Protein AF-A0A2C9KJQ0-F1 (afdb_monomer)

Sequence (224 aa):
MCARFQTDRQTDRPSSGSDYDIHSEAAAPKNVSKHLWEKFKLLEKRTDETTRRSTEKRIKHLQKQVLETVTSEFTSPCDKDILRKYDVKFGPPLEKEAKRKKRKHEDSNLQVPSCTSQSCQLKDIVPLLTVNDHIQKDLSRPPPPTALEKHIDDAIRLGDVQTAECLSDHLATRELGEKIAAAIDAKKFLEQKKVDEALMKSKKKKKLPWGFEPKQRWETKGNM

pLDDT: mean 75.34, std 20.12, range [33.69, 98.12]

Structure (mmCIF, N/CA/C/O backbone):
data_AF-A0A2C9KJQ0-F1
#
_entry.id   AF-A0A2C9KJQ0-F1
#
loop_
_atom_site.group_PDB
_atom_site.id
_atom_site.type_symbol
_atom_site.label_atom_id
_atom_site.label_alt_id
_atom_site.label_comp_id
_atom_site.label_asym_id
_atom_site.label_entity_id
_atom_site.label_seq_id
_atom_site.pdbx_PDB_ins_code
_atom_site.Cartn_x
_atom_site.Cartn_y
_atom_site.Cartn_z
_atom_site.occupancy
_atom_site.B_iso_or_equiv
_atom_site.auth_seq_id
_atom_site.auth_comp_id
_atom_site.auth_asym_id
_atom_site.auth_atom_id
_atom_site.pdbx_PDB_model_num
ATOM 1 N N . MET A 1 1 ? 72.230 36.362 16.335 1.00 42.19 1 MET A N 1
ATOM 2 C CA . MET A 1 1 ? 72.291 35.241 15.373 1.00 42.19 1 MET A CA 1
ATOM 3 C C . MET A 1 1 ? 70.870 34.890 14.956 1.00 42.19 1 MET A C 1
ATOM 5 O O . MET A 1 1 ? 70.171 34.237 15.712 1.00 42.19 1 MET A O 1
ATOM 9 N N . CYS A 1 2 ? 70.413 35.398 13.810 1.00 41.69 2 CYS A N 1
ATOM 10 C CA . CYS A 1 2 ? 69.135 35.010 13.207 1.00 41.69 2 CYS A CA 1
ATOM 11 C C . CYS A 1 2 ? 69.449 34.103 12.015 1.00 41.69 2 CYS A C 1
ATOM 13 O O . CYS A 1 2 ? 69.976 34.584 11.013 1.00 41.69 2 CYS A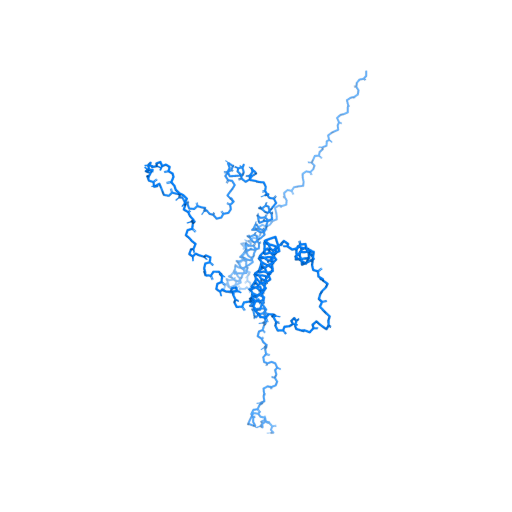 O 1
ATOM 15 N N . ALA A 1 3 ? 69.175 32.805 12.140 1.00 45.62 3 ALA A N 1
ATOM 16 C CA . ALA A 1 3 ? 69.267 31.870 11.026 1.00 45.62 3 ALA A CA 1
ATOM 17 C C . ALA A 1 3 ? 67.910 31.810 10.314 1.00 45.62 3 ALA A C 1
ATOM 19 O O . ALA A 1 3 ? 66.891 31.422 10.878 1.00 45.62 3 ALA A O 1
ATOM 20 N N . ARG A 1 4 ? 67.938 32.261 9.065 1.00 46.19 4 ARG A N 1
ATOM 21 C CA . ARG A 1 4 ? 66.874 32.243 8.068 1.00 46.19 4 ARG A CA 1
ATOM 22 C C . ARG A 1 4 ? 66.815 30.822 7.499 1.00 46.19 4 ARG A C 1
ATOM 24 O O . ARG A 1 4 ? 67.803 30.379 6.928 1.00 46.19 4 ARG A O 1
ATOM 31 N N . PHE A 1 5 ? 65.691 30.124 7.634 1.00 44.97 5 PHE A N 1
ATOM 32 C CA . PHE A 1 5 ? 65.421 28.911 6.857 1.00 44.97 5 PHE A CA 1
ATOM 33 C C . PHE A 1 5 ? 64.176 29.142 6.006 1.00 44.97 5 PHE A C 1
ATOM 35 O O . PHE A 1 5 ? 63.042 29.032 6.464 1.00 44.97 5 PHE A O 1
ATOM 42 N N . GLN A 1 6 ? 64.433 29.533 4.759 1.00 50.59 6 GLN A N 1
ATOM 43 C CA . GLN A 1 6 ? 63.522 29.342 3.640 1.00 50.59 6 GLN A CA 1
ATOM 44 C C . GLN A 1 6 ? 63.447 27.841 3.357 1.00 50.59 6 GLN A C 1
ATOM 46 O O . GLN A 1 6 ? 64.480 27.192 3.204 1.00 50.59 6 GLN A O 1
ATOM 51 N N . THR A 1 7 ? 62.238 27.298 3.276 1.00 54.28 7 THR A N 1
ATOM 52 C CA . THR A 1 7 ? 61.995 26.031 2.589 1.00 54.28 7 THR A CA 1
ATOM 53 C C . THR A 1 7 ? 60.970 26.283 1.496 1.00 54.28 7 THR A C 1
ATOM 55 O O . THR A 1 7 ? 59.770 26.413 1.733 1.00 54.28 7 THR A O 1
ATOM 58 N N . ASP A 1 8 ? 61.500 26.409 0.283 1.00 41.91 8 ASP A N 1
ATOM 59 C CA . ASP A 1 8 ? 60.762 26.318 -0.965 1.00 41.91 8 ASP A CA 1
ATOM 60 C C . ASP A 1 8 ? 60.039 24.968 -1.016 1.00 41.91 8 ASP A C 1
ATOM 62 O O . ASP A 1 8 ? 60.663 23.908 -1.060 1.00 41.91 8 ASP A O 1
ATOM 66 N N . ARG A 1 9 ? 58.704 24.989 -1.013 1.00 42.97 9 ARG A N 1
ATOM 67 C CA . ARG A 1 9 ? 57.909 23.864 -1.511 1.00 42.97 9 ARG A CA 1
ATOM 68 C C . ARG A 1 9 ? 57.563 24.152 -2.961 1.00 42.97 9 ARG A C 1
ATOM 70 O O . ARG A 1 9 ? 56.557 24.794 -3.257 1.00 42.97 9 ARG A O 1
ATOM 77 N N . GLN A 1 10 ? 58.424 23.668 -3.851 1.00 43.00 10 GLN A N 1
ATOM 78 C CA . GLN A 1 10 ? 58.088 23.454 -5.251 1.00 43.00 10 GLN A CA 1
ATOM 79 C C . GLN A 1 10 ? 56.817 22.606 -5.324 1.00 43.00 10 GLN A C 1
ATOM 81 O O . GLN A 1 10 ? 56.754 21.473 -4.852 1.00 43.00 10 GLN A O 1
ATOM 86 N N . THR A 1 11 ? 55.770 23.212 -5.870 1.00 45.03 11 THR A N 1
ATOM 87 C CA . THR A 1 11 ? 54.590 22.502 -6.337 1.00 45.03 11 THR A CA 1
ATOM 88 C C . THR A 1 11 ? 54.923 21.995 -7.730 1.00 45.03 11 THR A C 1
ATOM 90 O O . THR A 1 11 ? 54.788 22.718 -8.715 1.00 45.03 11 THR A O 1
ATOM 93 N N . ASP A 1 12 ? 55.396 20.753 -7.810 1.00 37.84 12 ASP A N 1
ATOM 94 C CA . ASP A 1 12 ? 55.500 20.045 -9.081 1.00 37.84 12 ASP A CA 1
ATOM 95 C C . ASP A 1 12 ? 54.086 19.785 -9.598 1.00 37.84 12 ASP A C 1
ATOM 97 O O . ASP A 1 12 ? 53.364 18.875 -9.191 1.00 37.84 12 ASP A O 1
ATOM 101 N N . ARG A 1 13 ? 53.670 20.692 -10.474 1.00 43.69 13 ARG A N 1
ATOM 102 C CA . ARG A 1 13 ? 52.469 20.625 -11.289 1.00 43.69 13 ARG A CA 1
ATOM 103 C C . ARG A 1 13 ? 52.685 19.493 -12.300 1.00 43.69 13 ARG A C 1
ATOM 105 O O . ARG A 1 13 ? 53.555 19.649 -13.158 1.00 43.69 13 ARG A O 1
ATOM 112 N N . PRO A 1 14 ? 51.943 18.370 -12.259 1.00 40.41 14 PRO A N 1
ATOM 113 C CA . PRO A 1 14 ? 52.031 17.413 -13.343 1.00 40.41 14 PRO A CA 1
ATOM 114 C C . PRO A 1 14 ? 51.503 18.096 -14.602 1.00 40.41 14 PRO A C 1
ATOM 116 O O . PRO A 1 14 ? 50.379 18.604 -14.654 1.00 40.41 14 PRO A O 1
ATOM 119 N N . SER A 1 15 ? 52.408 18.177 -15.571 1.00 38.47 15 SER A N 1
ATOM 120 C CA . SER A 1 15 ? 52.198 18.666 -16.919 1.00 38.47 15 SER A CA 1
ATOM 121 C C . SER A 1 15 ? 50.895 18.118 -17.487 1.00 38.47 15 SER A C 1
ATOM 123 O O . SER A 1 15 ? 50.644 16.916 -17.446 1.00 38.47 15 SER A O 1
ATOM 125 N N . SER A 1 16 ? 50.091 19.043 -18.004 1.00 45.44 16 SER A N 1
ATOM 126 C CA . SER A 1 16 ? 48.996 18.840 -18.945 1.00 45.44 16 SER A CA 1
ATOM 127 C C . SER A 1 16 ? 49.286 17.673 -19.898 1.00 45.44 16 SER A C 1
ATOM 129 O O . SER A 1 16 ? 49.914 17.854 -20.942 1.00 45.44 16 SER A O 1
ATOM 131 N N . GLY A 1 17 ? 48.798 16.483 -19.548 1.00 33.69 17 GLY A N 1
ATOM 132 C CA . GLY A 1 17 ? 48.604 15.392 -20.487 1.00 33.69 17 GLY A CA 1
ATOM 133 C C . GLY A 1 17 ? 47.461 15.789 -21.405 1.00 33.69 17 GLY A C 1
ATOM 134 O O . GLY A 1 17 ? 46.294 15.585 -21.087 1.00 33.69 17 GLY A O 1
ATOM 135 N N . SER A 1 18 ? 47.801 16.445 -22.511 1.00 44.34 18 SER A N 1
ATOM 136 C CA . SER A 1 18 ? 46.922 16.541 -23.665 1.00 44.34 18 SER A CA 1
ATOM 137 C C . SER A 1 18 ? 46.791 15.131 -24.232 1.00 44.34 18 SER A C 1
ATOM 139 O O . SER A 1 18 ? 47.620 14.693 -25.035 1.00 44.34 18 SER A O 1
ATOM 141 N N . ASP A 1 19 ? 45.786 14.405 -23.757 1.00 36.12 19 ASP A N 1
ATOM 142 C CA . ASP A 1 19 ? 45.364 13.152 -24.356 1.00 36.12 19 ASP A CA 1
ATOM 143 C C . ASP A 1 19 ? 44.819 13.458 -25.759 1.00 36.12 19 ASP A C 1
ATOM 145 O O . ASP A 1 19 ? 43.680 13.872 -25.939 1.00 36.12 19 ASP A O 1
ATOM 149 N N . TYR A 1 20 ? 45.725 13.378 -26.734 1.00 42.41 20 TYR A N 1
ATOM 150 C CA . TYR A 1 20 ? 45.516 12.941 -28.112 1.00 42.41 20 TYR A CA 1
ATOM 151 C C . TYR A 1 20 ? 44.074 13.037 -28.650 1.00 42.41 20 TYR A C 1
ATOM 153 O O . TYR A 1 20 ? 43.371 12.040 -28.785 1.00 42.41 20 TYR A O 1
ATOM 161 N N . ASP A 1 21 ? 43.698 14.204 -29.169 1.00 44.16 21 ASP A N 1
ATOM 162 C CA . ASP A 1 21 ? 42.760 14.256 -30.297 1.00 44.16 21 ASP A CA 1
ATOM 163 C C . ASP A 1 21 ? 43.511 13.801 -31.569 1.00 44.16 21 ASP A C 1
ATOM 165 O O . ASP A 1 21 ? 43.864 14.584 -32.448 1.00 44.16 21 ASP A O 1
ATOM 169 N N . ILE A 1 22 ? 43.812 12.498 -31.659 1.00 49.62 22 ILE A N 1
ATOM 170 C CA . ILE A 1 22 ? 44.251 11.847 -32.904 1.00 49.62 22 ILE A CA 1
ATOM 171 C C . ILE A 1 22 ? 42.986 11.418 -33.652 1.00 49.62 22 ILE A C 1
ATOM 173 O O . ILE A 1 22 ? 42.739 10.242 -33.901 1.00 49.62 22 ILE A O 1
ATOM 177 N N . HIS A 1 23 ? 42.168 12.382 -34.065 1.00 45.78 23 HIS A N 1
ATOM 178 C CA . HIS A 1 23 ? 41.199 12.140 -35.131 1.00 45.78 23 HIS A CA 1
ATOM 179 C C . HIS A 1 23 ? 41.884 12.338 -36.485 1.00 45.78 23 HIS A C 1
ATOM 181 O O . HIS A 1 23 ? 41.640 13.280 -37.225 1.00 45.78 23 HIS A O 1
ATOM 187 N N . SER A 1 24 ? 42.797 11.398 -36.749 1.00 53.25 24 SER A N 1
ATOM 188 C CA . SER A 1 24 ? 43.076 10.751 -38.033 1.00 53.25 24 SER A CA 1
ATOM 189 C C . SER A 1 24 ? 42.581 11.480 -39.290 1.00 53.25 24 SER A C 1
ATOM 191 O O . SER A 1 24 ? 41.645 11.039 -39.963 1.00 53.25 24 SER A O 1
ATOM 193 N N . GLU A 1 25 ? 43.331 12.498 -39.699 1.00 53.34 25 GLU A N 1
ATOM 194 C CA . GLU A 1 25 ? 43.446 12.903 -41.102 1.00 53.34 25 GLU A CA 1
ATOM 195 C C . GLU A 1 25 ? 44.487 12.007 -41.811 1.00 53.34 25 GLU A C 1
ATOM 197 O O . GLU A 1 25 ? 45.383 12.453 -42.522 1.00 53.34 25 GLU A O 1
ATOM 202 N N . ALA A 1 26 ? 44.430 10.695 -41.549 1.00 65.00 26 ALA A N 1
ATOM 203 C CA . ALA A 1 26 ? 45.334 9.733 -42.160 1.00 65.00 26 ALA A CA 1
ATOM 204 C C . ALA A 1 26 ? 44.940 9.537 -43.630 1.00 65.00 26 ALA A C 1
ATOM 206 O O . ALA A 1 26 ? 43.815 9.131 -43.941 1.00 65.00 26 ALA A O 1
ATOM 207 N N . ALA A 1 27 ? 45.875 9.834 -44.534 1.00 69.75 27 ALA A N 1
ATOM 208 C CA . ALA A 1 27 ? 45.711 9.618 -45.965 1.00 69.75 27 ALA A CA 1
ATOM 209 C C . ALA A 1 27 ? 45.362 8.151 -46.277 1.00 69.75 27 ALA A C 1
ATOM 211 O O . ALA A 1 27 ? 45.788 7.232 -45.575 1.00 69.75 27 ALA A O 1
ATOM 212 N N . ALA A 1 28 ? 44.592 7.935 -47.349 1.00 76.62 28 ALA A N 1
ATOM 213 C CA . ALA A 1 28 ? 44.172 6.600 -47.759 1.00 76.62 28 ALA A CA 1
ATOM 214 C C . ALA A 1 28 ? 45.391 5.676 -47.976 1.00 76.62 28 ALA A C 1
ATOM 216 O O . ALA A 1 28 ? 46.322 6.055 -48.696 1.00 76.62 28 ALA A O 1
ATOM 217 N N . PRO A 1 29 ? 45.413 4.468 -47.386 1.00 81.75 29 PRO A N 1
ATOM 218 C CA . PRO A 1 29 ? 46.513 3.535 -47.573 1.00 81.75 29 PRO A CA 1
ATOM 219 C C . PRO A 1 29 ? 46.607 3.105 -49.042 1.00 81.75 29 PRO A C 1
ATOM 221 O O . PRO A 1 29 ? 45.603 2.788 -49.677 1.00 81.75 29 PRO A O 1
ATOM 224 N N . LYS A 1 30 ? 47.834 3.062 -49.577 1.00 77.81 30 LYS A N 1
ATOM 225 C CA . LYS A 1 30 ? 48.122 2.855 -51.014 1.00 77.81 30 LYS A CA 1
ATOM 226 C C . LYS A 1 30 ? 47.559 1.544 -51.591 1.00 77.81 30 LYS A C 1
ATOM 228 O O . LYS A 1 30 ? 47.359 1.454 -52.796 1.00 77.81 30 LYS A O 1
ATOM 233 N N . ASN A 1 31 ? 47.276 0.559 -50.735 1.00 85.56 31 ASN A N 1
ATOM 234 C CA . ASN A 1 31 ? 46.836 -0.787 -51.119 1.00 85.56 31 ASN A CA 1
ATOM 235 C C . ASN A 1 31 ? 45.321 -1.014 -50.960 1.00 85.56 31 ASN A C 1
ATOM 237 O O . ASN A 1 31 ? 44.850 -2.134 -51.139 1.00 85.56 31 ASN A O 1
ATOM 241 N N . VAL A 1 32 ? 44.551 0.014 -50.594 1.00 83.56 32 VAL A N 1
ATOM 242 C CA . VAL A 1 32 ? 43.101 -0.092 -50.389 1.00 83.56 32 VAL A CA 1
ATOM 243 C C . VAL A 1 32 ? 42.390 0.782 -51.411 1.00 83.56 32 VAL A C 1
ATOM 245 O O . VAL A 1 32 ? 42.783 1.920 -51.662 1.00 83.56 32 VAL A O 1
ATOM 248 N N . SER A 1 33 ? 41.328 0.252 -52.020 1.00 88.88 33 SER A N 1
ATOM 249 C CA . SER A 1 33 ? 40.526 1.035 -52.958 1.00 88.88 33 SER A CA 1
ATOM 250 C C . SER A 1 33 ? 39.916 2.251 -52.253 1.00 88.88 33 SER A C 1
ATOM 252 O O . SER A 1 33 ? 39.481 2.167 -51.101 1.00 88.88 33 SER A O 1
ATOM 254 N N . LYS A 1 34 ? 39.850 3.389 -52.958 1.00 85.81 34 LYS A N 1
ATOM 255 C CA . LYS A 1 34 ? 39.292 4.643 -52.417 1.00 85.81 34 LYS A CA 1
ATOM 256 C C . LYS A 1 34 ? 37.902 4.430 -51.808 1.00 85.81 34 LYS A C 1
ATOM 258 O O . LYS A 1 34 ? 37.640 4.875 -50.698 1.00 85.81 34 LYS A O 1
ATOM 263 N N . HIS A 1 35 ? 37.067 3.641 -52.485 1.00 88.75 35 HIS A N 1
ATOM 264 C CA . HIS A 1 35 ? 35.722 3.301 -52.030 1.00 88.75 35 HIS A CA 1
ATOM 265 C C . HIS A 1 35 ? 35.696 2.533 -50.694 1.00 88.75 35 HIS A C 1
ATOM 267 O O . HIS A 1 35 ? 34.878 2.826 -49.823 1.00 88.75 35 HIS A O 1
ATOM 273 N N . LEU A 1 36 ? 36.593 1.558 -50.500 1.00 88.88 36 LEU A N 1
ATOM 274 C CA . LEU A 1 36 ? 36.679 0.821 -49.235 1.00 88.88 36 LEU A CA 1
ATOM 275 C C . LEU A 1 36 ? 37.182 1.715 -48.097 1.00 88.88 36 LEU A C 1
ATOM 277 O O . LEU A 1 36 ? 36.692 1.598 -46.975 1.00 88.88 36 LEU A O 1
ATOM 281 N N . TRP A 1 37 ? 38.109 2.629 -48.390 1.00 88.44 37 TRP A N 1
ATOM 282 C CA . TRP A 1 37 ? 38.602 3.596 -47.412 1.00 88.44 37 TRP A CA 1
ATOM 283 C C . TRP A 1 37 ? 37.522 4.597 -46.983 1.00 88.44 37 TRP A C 1
ATOM 285 O O . TRP A 1 37 ? 37.336 4.838 -45.792 1.00 88.44 37 TRP A O 1
ATOM 295 N N . GLU A 1 38 ? 36.744 5.118 -47.931 1.00 89.88 38 GLU A N 1
ATOM 296 C CA . GLU A 1 38 ? 35.592 5.981 -47.643 1.00 89.88 38 GLU A CA 1
ATOM 297 C C . GLU A 1 38 ? 34.540 5.255 -46.799 1.00 89.88 38 GLU A C 1
ATOM 299 O O . GLU A 1 38 ? 34.039 5.806 -45.816 1.00 89.88 38 GLU A O 1
ATOM 304 N N . LYS A 1 39 ? 34.249 3.988 -47.125 1.00 91.94 39 LYS A N 1
ATOM 305 C CA . LYS A 1 39 ? 33.332 3.153 -46.341 1.00 91.94 39 LYS A CA 1
ATOM 306 C C . LYS A 1 39 ? 33.855 2.910 -44.922 1.00 91.94 39 LYS A C 1
ATOM 308 O O . LYS A 1 39 ? 33.066 2.947 -43.980 1.00 91.94 39 LYS A O 1
ATOM 313 N N . PHE A 1 40 ? 35.161 2.704 -44.753 1.00 92.69 40 PHE A N 1
ATOM 314 C CA . PHE A 1 40 ? 35.800 2.575 -43.443 1.00 92.69 40 PHE A CA 1
ATOM 315 C C . PHE A 1 40 ? 35.670 3.863 -42.621 1.00 92.69 40 PHE A C 1
ATOM 317 O O . PHE A 1 40 ? 35.187 3.815 -41.493 1.00 92.69 40 PHE A O 1
ATOM 324 N N . LYS A 1 41 ? 35.983 5.023 -43.209 1.00 89.25 41 LYS A N 1
ATOM 325 C CA . LYS A 1 41 ? 35.824 6.325 -42.542 1.00 89.25 41 LYS A CA 1
ATOM 326 C C . LYS A 1 41 ? 34.369 6.641 -42.197 1.00 89.25 41 LYS A C 1
ATOM 328 O O . LYS A 1 41 ? 34.099 7.230 -41.155 1.00 89.25 41 LYS A O 1
ATOM 333 N N . LEU A 1 42 ? 33.416 6.221 -43.028 1.00 92.06 42 LEU A N 1
ATOM 334 C CA . LEU A 1 42 ? 31.992 6.344 -42.717 1.00 92.06 42 LEU A CA 1
ATOM 335 C C . LEU A 1 42 ? 31.583 5.462 -41.524 1.00 92.06 42 LEU A C 1
ATOM 337 O O . LEU A 1 42 ? 30.790 5.889 -40.686 1.00 92.06 42 LEU A O 1
ATOM 341 N N . LEU A 1 43 ? 32.120 4.241 -41.433 1.00 89.38 43 LEU A N 1
ATOM 342 C CA . LEU A 1 43 ? 31.878 3.332 -40.308 1.00 89.38 43 LEU A CA 1
ATOM 343 C C . LEU A 1 43 ? 32.526 3.825 -39.009 1.00 89.38 43 LEU A C 1
ATOM 345 O O . LEU A 1 43 ? 31.894 3.737 -37.957 1.00 89.38 43 LEU A O 1
ATOM 349 N N . GLU A 1 44 ? 33.738 4.374 -39.087 1.00 88.88 44 GLU A N 1
ATOM 350 C CA . GLU A 1 44 ? 34.444 5.020 -37.973 1.00 88.88 44 GLU A CA 1
ATOM 351 C C . GLU A 1 44 ? 33.588 6.164 -37.407 1.00 88.88 44 GLU A C 1
ATOM 353 O O . GLU A 1 44 ? 33.145 6.089 -36.261 1.00 88.88 44 GLU A O 1
ATOM 358 N N . LYS A 1 45 ? 33.175 7.112 -38.262 1.00 90.75 45 LYS A N 1
ATOM 359 C CA . LYS A 1 45 ? 32.275 8.217 -37.882 1.00 90.75 45 LYS A CA 1
ATOM 360 C C . LYS A 1 45 ? 30.981 7.732 -37.230 1.00 90.75 45 LYS A C 1
ATOM 362 O O . LYS A 1 45 ? 30.569 8.251 -36.197 1.00 90.75 45 LYS A O 1
ATOM 367 N N . ARG A 1 46 ? 30.338 6.709 -37.801 1.00 89.81 46 ARG A N 1
ATOM 368 C CA . ARG A 1 46 ? 29.090 6.152 -37.252 1.00 89.81 46 ARG A CA 1
ATOM 369 C C . ARG A 1 46 ? 29.295 5.531 -35.866 1.00 89.81 46 ARG A C 1
ATOM 371 O O . ARG A 1 46 ? 28.407 5.613 -35.012 1.00 89.81 46 ARG A O 1
ATOM 378 N N . THR A 1 47 ? 30.437 4.886 -35.650 1.00 89.81 47 THR A N 1
ATOM 379 C CA . THR A 1 47 ? 30.790 4.272 -34.366 1.00 89.81 47 THR A CA 1
ATOM 380 C C . THR A 1 47 ? 31.057 5.353 -33.324 1.00 89.81 47 THR A C 1
ATOM 382 O O . THR A 1 47 ? 30.467 5.302 -32.245 1.00 89.81 47 THR A O 1
ATOM 385 N N . ASP A 1 48 ? 31.821 6.384 -33.680 1.00 87.25 48 ASP A N 1
ATOM 386 C CA . ASP A 1 48 ? 32.113 7.528 -32.812 1.00 87.25 48 ASP A CA 1
ATOM 387 C C . ASP A 1 48 ? 30.844 8.296 -32.434 1.00 87.25 48 ASP A C 1
ATOM 389 O O . ASP A 1 48 ? 30.620 8.592 -31.262 1.00 87.25 48 ASP A O 1
ATOM 393 N N . GLU A 1 49 ? 29.944 8.539 -33.389 1.00 88.44 49 GLU A N 1
ATOM 394 C CA . GLU A 1 49 ? 28.637 9.150 -33.127 1.00 88.44 49 GLU A CA 1
ATOM 395 C C . GLU A 1 49 ? 27.788 8.315 -32.161 1.00 88.44 49 GLU A C 1
ATOM 397 O O . GLU A 1 49 ? 27.103 8.857 -31.288 1.00 88.44 49 GLU A O 1
ATOM 402 N N . THR A 1 50 ? 27.822 6.988 -32.299 1.00 83.62 50 THR A N 1
ATOM 403 C CA . THR A 1 50 ? 27.077 6.078 -31.421 1.00 83.62 50 THR A CA 1
ATOM 404 C C . THR A 1 50 ? 27.663 6.089 -30.010 1.00 83.62 50 THR A C 1
ATOM 406 O O . THR A 1 50 ? 26.918 6.234 -29.034 1.00 83.62 50 THR A O 1
ATOM 409 N N . THR A 1 51 ? 28.990 6.017 -29.899 1.00 89.31 51 THR A N 1
ATOM 410 C CA . THR A 1 51 ? 29.723 6.103 -28.632 1.00 89.31 51 THR A CA 1
ATOM 411 C C . THR A 1 51 ? 29.467 7.446 -27.956 1.00 89.31 51 THR A C 1
ATOM 413 O O . THR A 1 51 ? 29.040 7.471 -26.802 1.00 89.31 51 THR A O 1
ATOM 416 N N . ARG A 1 52 ? 29.576 8.555 -28.690 1.00 89.81 52 ARG A N 1
ATOM 417 C CA . ARG A 1 52 ? 29.295 9.910 -28.206 1.00 89.81 52 ARG A CA 1
ATOM 418 C C . ARG A 1 52 ? 27.859 10.072 -27.710 1.00 89.81 52 ARG A C 1
ATOM 420 O O . ARG A 1 52 ? 27.631 10.582 -26.618 1.00 89.81 52 ARG A O 1
ATOM 427 N N . ARG A 1 53 ? 26.860 9.586 -28.454 1.00 85.00 53 ARG A N 1
ATOM 428 C CA . ARG A 1 53 ? 25.458 9.619 -27.994 1.00 85.00 53 ARG A CA 1
ATOM 429 C C . ARG A 1 53 ? 25.257 8.815 -26.713 1.00 85.00 53 ARG A C 1
ATOM 431 O O . ARG A 1 53 ? 24.421 9.182 -25.887 1.00 85.00 53 ARG A O 1
ATOM 438 N N . SER A 1 54 ? 25.979 7.708 -26.553 1.00 84.69 54 SER A N 1
ATOM 439 C CA . SER A 1 54 ? 25.901 6.879 -25.351 1.00 84.69 54 SER A CA 1
ATOM 440 C C . SER A 1 54 ? 26.532 7.574 -24.137 1.00 84.69 54 SER A C 1
ATOM 442 O O . SER A 1 54 ? 25.924 7.598 -23.064 1.00 84.69 54 SER A O 1
ATOM 444 N N . THR A 1 55 ? 27.688 8.221 -24.316 1.00 88.19 55 THR A N 1
ATOM 445 C CA . THR A 1 55 ? 28.388 8.950 -23.253 1.00 88.19 55 THR A CA 1
ATOM 446 C C . THR A 1 55 ? 27.630 10.212 -22.860 1.00 88.19 55 THR A C 1
ATOM 448 O O . THR A 1 55 ? 27.420 10.431 -21.672 1.00 88.19 55 THR A O 1
ATOM 451 N N . GLU A 1 56 ? 27.096 10.974 -23.816 1.00 90.38 56 GLU A N 1
ATOM 452 C CA . GLU A 1 56 ? 26.253 12.144 -23.540 1.00 90.38 56 GLU A CA 1
ATOM 453 C C . GLU A 1 56 ? 25.005 11.774 -22.726 1.00 90.38 56 GLU A C 1
ATOM 455 O O . GLU A 1 56 ? 24.647 12.469 -21.773 1.00 90.38 56 GLU A O 1
ATOM 460 N N . LYS A 1 57 ? 24.345 10.655 -23.054 1.00 90.06 57 LYS A N 1
ATOM 461 C CA . LYS A 1 57 ? 23.202 10.156 -22.273 1.00 90.06 57 LYS A CA 1
ATOM 462 C C . LYS A 1 57 ? 23.614 9.757 -20.860 1.00 90.06 57 LYS A C 1
ATOM 464 O O . LYS A 1 57 ? 22.907 10.091 -19.910 1.00 90.06 57 LYS A O 1
ATOM 469 N N . ARG A 1 58 ? 24.753 9.073 -20.719 1.00 89.62 58 ARG A N 1
ATOM 470 C CA . ARG A 1 58 ? 25.305 8.683 -19.417 1.00 89.62 58 ARG A CA 1
ATOM 471 C C . ARG A 1 58 ? 25.634 9.908 -18.562 1.00 89.62 58 ARG A C 1
ATOM 473 O O . ARG A 1 58 ? 25.255 9.939 -17.398 1.00 89.62 58 ARG A O 1
ATOM 480 N N . ILE A 1 59 ? 26.262 10.927 -19.146 1.00 90.69 59 ILE A N 1
ATOM 481 C CA . ILE A 1 59 ? 26.600 12.185 -18.469 1.00 90.69 59 ILE A CA 1
ATOM 482 C C . ILE A 1 59 ? 25.330 12.910 -18.016 1.00 90.69 59 ILE A C 1
ATOM 484 O O . ILE A 1 59 ? 25.229 13.272 -16.849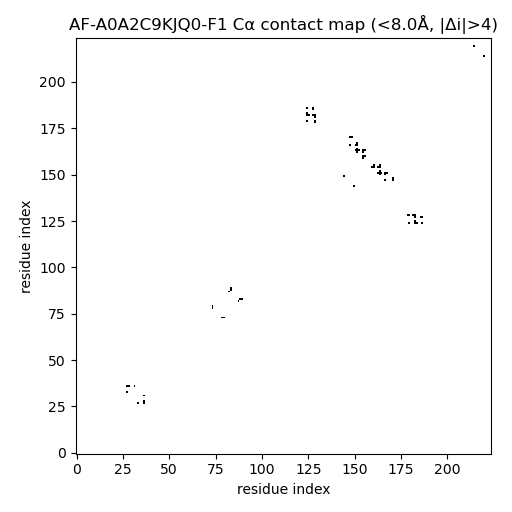 1.00 90.69 59 ILE A O 1
ATOM 488 N N . LYS A 1 60 ? 24.322 13.052 -18.887 1.00 92.69 60 LYS A N 1
ATOM 489 C CA . LYS A 1 60 ? 23.036 13.672 -18.516 1.00 92.69 60 LYS A CA 1
ATOM 490 C C . LYS A 1 60 ? 22.330 12.925 -17.387 1.00 92.69 60 LYS A C 1
ATOM 492 O O . LYS A 1 60 ? 21.745 13.552 -16.508 1.00 92.69 60 LYS A O 1
ATOM 497 N N . HIS A 1 61 ? 22.375 11.594 -17.406 1.00 91.44 61 HIS A N 1
ATOM 498 C CA . HIS A 1 61 ? 21.796 10.779 -16.344 1.00 91.44 61 HIS A CA 1
ATOM 499 C C . HIS A 1 61 ? 22.514 10.996 -15.008 1.00 91.44 61 HIS A C 1
ATOM 501 O O . HIS A 1 61 ? 21.848 11.250 -14.009 1.00 91.44 61 HIS A O 1
ATOM 507 N N . LEU A 1 62 ? 23.852 10.983 -15.008 1.00 91.25 62 LEU A N 1
ATOM 508 C CA . LEU A 1 62 ? 24.661 11.261 -13.819 1.00 91.25 62 LEU A CA 1
ATOM 509 C C . LEU A 1 62 ? 24.416 12.676 -13.281 1.00 91.25 62 LEU A C 1
ATOM 511 O O . LEU A 1 62 ? 24.209 12.842 -12.087 1.00 91.25 62 LEU A O 1
ATOM 515 N N . GLN A 1 63 ? 24.362 13.685 -14.154 1.00 88.94 63 GLN A N 1
ATOM 516 C CA . GLN A 1 63 ? 24.038 15.061 -13.766 1.00 88.94 63 GLN A CA 1
ATOM 517 C C . GLN A 1 63 ? 22.654 15.161 -13.121 1.00 88.94 63 GLN A C 1
ATOM 519 O O . GLN A 1 63 ? 22.508 15.820 -12.098 1.00 88.94 63 GLN A O 1
ATOM 524 N N . LYS A 1 64 ? 21.645 14.486 -13.689 1.00 89.69 64 LYS A N 1
ATOM 525 C CA . LYS A 1 64 ? 20.299 14.446 -13.109 1.00 89.69 64 LYS A CA 1
ATOM 526 C C . LYS A 1 64 ? 20.303 13.771 -11.738 1.00 89.69 64 LYS A C 1
ATOM 528 O O . LYS A 1 64 ? 19.691 14.299 -10.822 1.00 89.69 64 LYS A O 1
ATOM 533 N N . GLN A 1 65 ? 20.992 12.639 -11.608 1.00 88.94 65 GLN A N 1
ATOM 534 C CA . GLN A 1 65 ? 21.077 11.893 -10.355 1.00 88.94 65 GLN A CA 1
ATOM 535 C C . GLN A 1 65 ? 21.765 12.715 -9.259 1.00 88.94 65 GLN A C 1
ATOM 537 O O . GLN A 1 65 ? 21.234 12.811 -8.161 1.00 88.94 65 GLN A O 1
ATOM 542 N N . VAL A 1 66 ? 22.896 13.356 -9.571 1.00 87.44 66 VAL A N 1
ATOM 543 C CA . VAL A 1 66 ? 23.605 14.249 -8.639 1.00 87.44 66 VAL A CA 1
ATOM 544 C C . VAL A 1 66 ? 22.744 15.455 -8.271 1.00 87.44 66 VAL A C 1
ATOM 546 O O . VAL A 1 66 ? 22.700 15.859 -7.114 1.00 87.44 66 VAL A O 1
ATOM 549 N N . LEU A 1 67 ? 22.033 16.037 -9.240 1.00 83.06 67 LEU A N 1
ATOM 550 C CA . LEU A 1 67 ? 21.129 17.146 -8.961 1.00 83.06 67 LEU A CA 1
ATOM 551 C C . LEU A 1 67 ? 20.001 16.703 -8.024 1.00 83.06 67 LEU A C 1
ATOM 553 O O . LEU A 1 67 ? 19.700 17.410 -7.075 1.00 83.06 67 LEU A O 1
ATOM 557 N N . GLU A 1 68 ? 19.415 15.528 -8.247 1.00 83.44 68 GLU A N 1
ATOM 558 C CA . GLU A 1 68 ? 18.355 14.962 -7.411 1.00 83.44 68 GLU A CA 1
ATOM 559 C C . GL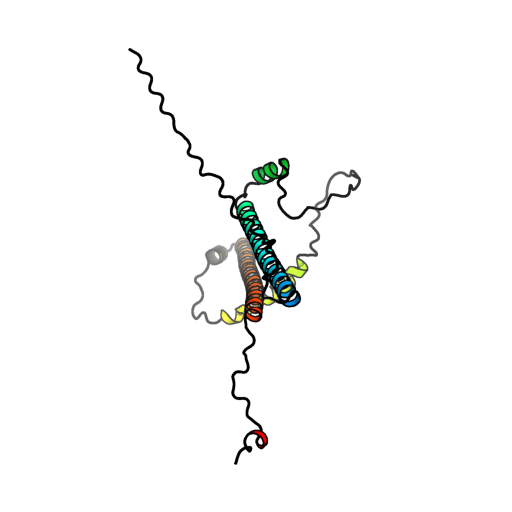U A 1 68 ? 18.838 14.677 -5.980 1.00 83.44 68 GLU A C 1
ATOM 561 O O . GLU A 1 68 ? 18.181 15.099 -5.026 1.00 83.44 68 GLU A O 1
ATOM 566 N N . THR A 1 69 ? 20.022 14.080 -5.806 1.00 84.62 69 THR A N 1
ATOM 567 C CA . THR A 1 69 ? 20.609 13.867 -4.471 1.00 84.62 69 THR A CA 1
ATOM 568 C C . THR A 1 69 ? 20.839 15.193 -3.753 1.00 84.62 69 THR A C 1
ATOM 570 O O . THR A 1 69 ? 20.350 15.382 -2.641 1.00 84.62 69 THR A O 1
ATOM 573 N N . VAL A 1 70 ? 21.455 16.165 -4.431 1.00 80.06 70 VAL A N 1
ATOM 574 C CA . VAL A 1 70 ? 21.679 17.511 -3.889 1.00 80.06 70 VAL A CA 1
ATOM 575 C C . VAL A 1 70 ? 20.347 18.192 -3.537 1.00 80.06 70 VAL A C 1
ATOM 577 O O . VAL A 1 70 ? 20.224 18.797 -2.477 1.00 80.06 70 VAL A O 1
ATOM 580 N N . THR A 1 71 ? 19.307 18.051 -4.369 1.00 72.25 71 THR A N 1
ATOM 581 C CA . THR A 1 71 ? 17.976 18.615 -4.077 1.00 72.25 71 THR A CA 1
ATOM 582 C C . THR A 1 71 ? 17.322 18.013 -2.837 1.00 72.25 71 THR A C 1
ATOM 584 O O . THR A 1 71 ? 16.614 18.728 -2.128 1.00 72.25 71 THR A O 1
ATOM 587 N N . SER A 1 72 ? 17.548 16.723 -2.580 1.00 75.44 72 SER A N 1
ATOM 588 C CA . SER A 1 72 ? 16.964 16.013 -1.441 1.00 75.44 72 SER A CA 1
ATOM 589 C C . SER A 1 72 ? 17.642 16.363 -0.116 1.00 75.44 72 SER A C 1
ATOM 591 O O . SER A 1 72 ? 16.982 16.394 0.918 1.00 75.44 72 SER A O 1
ATOM 593 N N . GLU A 1 73 ? 18.933 16.699 -0.151 1.00 79.38 73 GLU A N 1
ATOM 594 C CA . GLU A 1 73 ? 19.692 17.104 1.034 1.00 79.38 73 GLU A CA 1
ATOM 595 C C . GLU A 1 73 ? 19.324 18.525 1.496 1.00 79.38 73 GLU A C 1
ATOM 597 O O . GLU A 1 73 ? 19.289 18.805 2.696 1.00 79.38 73 GLU A O 1
ATOM 602 N N . PHE A 1 74 ? 18.932 19.414 0.575 1.00 68.94 74 PHE A N 1
ATOM 603 C CA . PHE A 1 74 ? 18.417 20.745 0.915 1.00 68.94 74 PHE A CA 1
ATOM 604 C C . PHE A 1 74 ? 16.979 20.681 1.468 1.00 68.94 74 PHE A C 1
ATOM 606 O O . PHE A 1 74 ? 15.990 20.920 0.766 1.00 68.94 74 PHE A O 1
ATOM 613 N N . THR A 1 75 ? 16.854 20.385 2.764 1.00 65.44 75 THR A N 1
ATOM 614 C CA . THR A 1 75 ? 15.561 20.284 3.471 1.00 65.44 75 THR A CA 1
ATOM 615 C C . THR A 1 75 ? 15.058 21.643 3.991 1.00 65.44 75 THR A C 1
ATOM 617 O O . THR A 1 75 ? 13.849 21.864 4.068 1.00 65.44 75 THR A O 1
ATOM 620 N N . SER A 1 76 ? 15.956 22.594 4.276 1.00 75.62 76 SER A N 1
ATOM 621 C CA . SER A 1 76 ? 15.603 23.915 4.819 1.00 75.62 76 SER A CA 1
ATOM 622 C C . SER A 1 76 ? 15.034 24.868 3.747 1.00 75.62 76 SER A C 1
ATOM 624 O O . SER A 1 76 ? 15.646 25.041 2.687 1.00 75.62 76 SER A O 1
ATOM 626 N N . PRO A 1 77 ? 13.890 25.538 3.994 1.00 71.50 77 PRO A N 1
ATOM 627 C CA . PRO A 1 77 ? 13.325 26.542 3.085 1.00 71.50 77 PRO A CA 1
ATOM 628 C C . PRO A 1 77 ? 14.253 27.739 2.814 1.00 71.50 77 PRO A C 1
ATOM 630 O O . PRO A 1 77 ? 14.269 28.249 1.695 1.00 71.50 77 PRO A O 1
ATOM 633 N N . CYS A 1 78 ? 15.067 28.146 3.797 1.00 64.56 78 CYS A N 1
ATOM 634 C CA . CYS A 1 78 ? 15.996 29.273 3.657 1.00 64.56 78 CYS A CA 1
ATOM 635 C C . CYS A 1 78 ? 17.097 29.009 2.620 1.00 64.56 78 CYS A C 1
ATOM 637 O O . CYS A 1 78 ? 17.439 29.907 1.852 1.00 64.56 78 CYS A O 1
ATOM 639 N N . ASP A 1 79 ? 17.612 27.779 2.544 1.00 70.94 79 ASP A N 1
ATOM 640 C CA . ASP A 1 79 ? 18.688 27.428 1.610 1.00 70.94 79 ASP A CA 1
ATOM 641 C C . ASP A 1 79 ? 18.185 27.475 0.162 1.00 70.94 79 ASP A C 1
ATOM 643 O O . ASP A 1 79 ? 18.838 28.028 -0.724 1.00 70.94 79 ASP A O 1
ATOM 647 N N . LYS A 1 80 ? 16.951 27.008 -0.074 1.00 71.25 80 LYS A N 1
ATOM 648 C CA . LYS A 1 80 ? 16.289 27.075 -1.390 1.00 71.25 80 LYS A CA 1
ATOM 649 C C . LYS A 1 80 ? 16.111 28.513 -1.883 1.00 71.25 80 LYS A C 1
ATOM 651 O O . LYS A 1 80 ? 16.201 28.773 -3.085 1.00 71.25 80 LYS A O 1
ATOM 656 N N . ASP A 1 81 ? 15.866 29.450 -0.973 1.00 72.44 81 ASP A N 1
ATOM 657 C CA . ASP A 1 81 ? 15.698 30.866 -1.302 1.00 72.44 81 ASP A CA 1
ATOM 658 C C . ASP A 1 81 ? 17.032 31.576 -1.552 1.00 72.44 81 ASP A C 1
ATOM 660 O O . ASP A 1 81 ? 17.094 32.480 -2.386 1.00 72.44 81 ASP A O 1
ATOM 664 N N . ILE A 1 82 ? 18.114 31.142 -0.901 1.00 74.69 82 ILE A N 1
ATOM 665 C CA . ILE A 1 82 ? 19.475 31.615 -1.185 1.00 74.69 82 ILE A CA 1
ATOM 666 C C . ILE A 1 82 ? 19.905 31.160 -2.588 1.00 74.69 82 ILE A C 1
ATOM 668 O O . ILE A 1 82 ? 20.319 31.995 -3.389 1.00 74.69 82 ILE A O 1
ATOM 672 N N . LEU A 1 83 ? 19.729 29.882 -2.947 1.00 69.38 83 LEU A N 1
ATOM 673 C CA . LEU A 1 83 ? 20.108 29.378 -4.277 1.00 69.38 83 LEU A CA 1
ATOM 674 C C . LEU A 1 83 ? 19.329 30.044 -5.427 1.00 69.38 83 LEU A C 1
ATOM 676 O O . LEU A 1 83 ? 19.901 30.300 -6.489 1.00 69.38 83 LEU A O 1
ATOM 680 N N . ARG A 1 84 ? 18.050 30.386 -5.211 1.00 71.50 84 ARG A N 1
ATOM 681 C CA . ARG A 1 84 ? 17.248 31.140 -6.192 1.00 71.50 84 ARG A CA 1
ATOM 682 C C . ARG A 1 84 ? 17.746 32.571 -6.403 1.00 71.50 84 ARG A C 1
ATOM 684 O O . ARG A 1 84 ? 17.664 33.064 -7.524 1.00 71.50 84 ARG A O 1
ATOM 691 N N . LYS A 1 85 ? 18.286 33.225 -5.366 1.00 79.12 85 LYS A N 1
ATOM 692 C CA . LYS A 1 85 ? 18.867 34.580 -5.463 1.00 79.12 85 LYS A CA 1
ATOM 693 C C . LYS A 1 85 ? 20.147 34.619 -6.303 1.00 79.12 85 LYS A C 1
ATOM 695 O O . LYS A 1 85 ? 20.410 35.640 -6.927 1.00 79.12 85 LYS A O 1
ATOM 700 N N . TYR A 1 86 ? 20.903 33.521 -6.346 1.00 77.94 86 TYR A N 1
ATOM 701 C CA . TYR A 1 86 ? 22.141 33.391 -7.128 1.00 77.94 86 TYR A CA 1
ATOM 702 C C . TYR A 1 86 ? 21.941 32.689 -8.489 1.00 77.94 86 TYR A C 1
ATOM 704 O O . TYR A 1 86 ? 22.902 32.209 -9.084 1.00 77.94 86 TYR A O 1
ATOM 712 N N . ASP A 1 87 ? 20.701 32.640 -8.994 1.00 61.16 87 ASP A N 1
ATOM 713 C CA . ASP A 1 87 ? 20.327 32.143 -10.333 1.00 61.16 87 ASP A CA 1
ATOM 714 C C . ASP A 1 87 ? 20.689 30.670 -10.631 1.00 61.16 87 ASP A C 1
ATOM 716 O O . ASP A 1 87 ? 20.778 30.242 -11.787 1.00 61.16 87 ASP A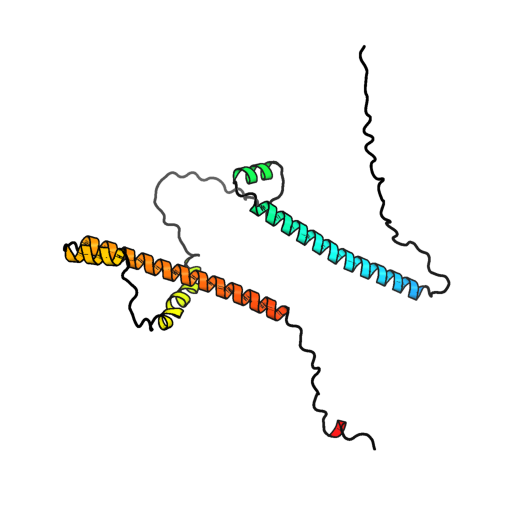 O 1
ATOM 720 N N . VAL A 1 88 ? 20.825 29.844 -9.589 1.00 66.12 88 VAL A N 1
ATOM 721 C CA . VAL A 1 88 ? 20.968 28.392 -9.745 1.00 66.12 88 VAL A CA 1
ATOM 722 C C . VAL A 1 88 ? 19.583 27.807 -10.050 1.00 66.12 88 VAL A C 1
ATOM 724 O O . VAL A 1 88 ? 18.719 27.713 -9.177 1.00 66.12 88 VAL A O 1
ATOM 727 N N . LYS A 1 89 ? 19.329 27.459 -11.320 1.00 57.12 89 LYS A N 1
ATOM 728 C CA . LYS A 1 89 ? 18.027 26.955 -11.805 1.00 57.12 89 LYS A CA 1
ATOM 729 C C . LYS A 1 89 ? 17.704 25.589 -11.171 1.00 57.12 89 LYS A C 1
ATOM 731 O O . LYS A 1 89 ? 18.189 24.560 -11.632 1.00 57.12 89 LYS A O 1
ATOM 736 N N . PHE A 1 90 ? 16.862 25.571 -10.140 1.00 46.12 90 PHE A N 1
ATOM 737 C CA . PHE A 1 90 ? 16.297 24.351 -9.551 1.00 46.12 90 PHE A CA 1
ATOM 738 C C . PHE A 1 90 ? 14.881 24.089 -10.091 1.00 46.12 90 PHE A C 1
ATOM 740 O O . PHE A 1 90 ? 13.998 24.929 -9.937 1.00 46.12 90 PHE A O 1
ATOM 747 N N . GLY A 1 91 ? 14.659 22.899 -10.663 1.00 55.72 91 GLY A N 1
ATOM 748 C CA . GLY A 1 91 ? 13.329 22.386 -11.030 1.00 55.72 91 GLY A CA 1
ATOM 749 C C . GLY A 1 91 ? 12.706 22.953 -12.322 1.00 55.72 91 GLY A C 1
ATOM 750 O O . GLY A 1 91 ? 13.268 23.859 -12.942 1.00 55.72 91 GLY A O 1
ATOM 751 N N . PRO A 1 92 ? 11.563 22.390 -12.778 1.00 42.12 92 PRO A N 1
ATOM 752 C CA . PRO A 1 92 ? 10.870 22.848 -13.982 1.00 42.12 92 PRO A CA 1
ATOM 753 C C . PRO A 1 92 ? 10.422 24.309 -13.821 1.00 42.12 92 PRO A C 1
ATOM 755 O O . PRO A 1 92 ? 9.987 24.675 -12.727 1.00 42.12 92 PRO A O 1
ATOM 758 N N . PRO A 1 93 ? 10.489 25.143 -14.877 1.00 40.34 93 PRO A N 1
ATOM 759 C CA . PRO A 1 93 ? 10.073 26.539 -14.795 1.00 40.34 93 PRO A CA 1
ATOM 760 C C . PRO A 1 93 ? 8.618 26.655 -14.329 1.00 40.34 93 PRO A C 1
ATOM 762 O O . PRO A 1 93 ? 7.708 26.215 -15.029 1.00 40.34 93 PRO A O 1
ATOM 765 N N . LEU A 1 94 ? 8.394 2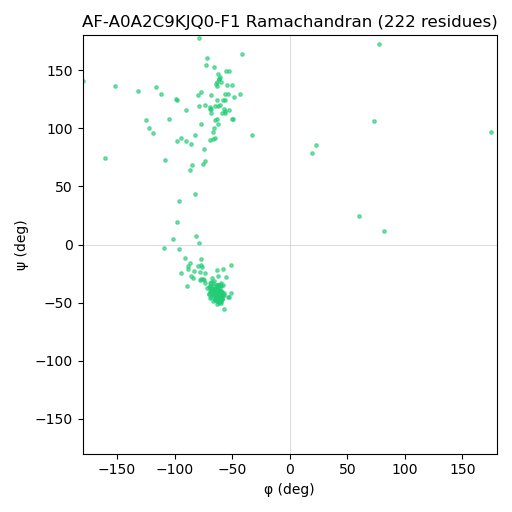7.261 -13.161 1.00 46.53 94 LEU A N 1
ATOM 766 C CA . LEU A 1 94 ? 7.073 27.767 -12.802 1.00 46.53 94 LEU A CA 1
ATOM 767 C C . LEU A 1 94 ? 6.714 28.874 -13.799 1.00 46.53 94 LEU A C 1
ATOM 769 O O . LEU A 1 94 ? 7.488 29.811 -14.020 1.00 46.53 94 LEU A O 1
ATOM 773 N N . GLU A 1 95 ? 5.568 28.701 -14.450 1.00 43.47 95 GLU A N 1
ATOM 774 C CA . GLU A 1 95 ? 5.014 29.606 -15.448 1.00 43.47 95 GLU A CA 1
ATOM 775 C C . GLU A 1 95 ? 4.983 31.051 -14.942 1.00 43.47 95 GLU A C 1
ATOM 777 O O . GLU A 1 95 ? 4.635 31.345 -13.799 1.00 43.47 95 GLU A O 1
ATOM 782 N N . LYS A 1 96 ? 5.361 31.972 -15.829 1.00 41.25 96 LYS A N 1
ATOM 783 C CA . LYS A 1 96 ? 5.321 33.412 -15.584 1.00 41.25 96 LYS A CA 1
ATOM 784 C C . LYS A 1 96 ? 3.877 33.830 -15.313 1.00 41.25 96 LYS A C 1
ATOM 786 O O . LYS A 1 96 ? 3.022 33.688 -16.185 1.00 41.25 96 LYS A O 1
ATOM 791 N N . GLU A 1 97 ? 3.628 34.397 -14.137 1.00 39.81 97 GLU A N 1
ATOM 792 C CA . GLU A 1 97 ? 2.324 34.944 -13.774 1.00 39.81 97 GLU A CA 1
ATOM 793 C C . GLU A 1 97 ? 1.890 36.045 -14.756 1.00 39.81 97 GLU A C 1
ATOM 795 O O . GLU A 1 97 ? 2.471 37.132 -14.834 1.00 39.81 97 GLU A O 1
ATOM 800 N N . ALA A 1 98 ? 0.828 35.769 -15.513 1.00 39.47 98 ALA A N 1
ATOM 801 C CA . ALA A 1 98 ? 0.100 36.785 -16.251 1.00 39.47 98 ALA A CA 1
ATOM 802 C C . ALA A 1 98 ? -0.641 37.687 -15.251 1.00 39.47 98 ALA A C 1
ATOM 804 O O . ALA A 1 98 ? -1.529 37.248 -14.520 1.00 39.47 98 ALA A O 1
ATOM 805 N N . LYS A 1 99 ? -0.266 38.970 -15.232 1.00 41.72 99 LYS A N 1
ATOM 806 C CA . LYS A 1 99 ? -0.851 40.031 -14.402 1.00 41.72 99 LYS A CA 1
ATOM 807 C C . LYS A 1 99 ? -2.385 40.037 -14.495 1.00 41.72 99 LYS A C 1
ATOM 809 O O . LYS A 1 99 ? -2.945 40.502 -15.488 1.00 41.72 99 LYS A O 1
ATOM 814 N N . ARG A 1 100 ? -3.077 39.615 -13.432 1.00 40.81 100 ARG A N 1
ATOM 815 C CA . ARG A 1 100 ? -4.514 39.882 -13.246 1.00 40.81 100 ARG A CA 1
ATOM 816 C C . ARG A 1 100 ? -4.678 41.081 -12.312 1.00 40.81 100 ARG A C 1
ATOM 818 O O . ARG A 1 100 ? -4.102 41.136 -11.230 1.00 40.81 100 ARG A O 1
ATOM 825 N N . LYS A 1 101 ? -5.426 42.082 -12.786 1.00 43.78 101 LYS A N 1
ATOM 826 C CA . LYS A 1 101 ? -5.740 43.334 -12.082 1.00 43.78 101 LYS A CA 1
ATOM 827 C C . LYS A 1 101 ? -6.342 43.048 -10.699 1.00 43.78 101 LYS A C 1
ATOM 829 O O . LYS A 1 101 ? -7.324 42.318 -10.601 1.00 43.78 101 LYS A O 1
ATOM 834 N N . LYS A 1 102 ? -5.796 43.693 -9.660 1.00 37.41 102 LYS A N 1
ATOM 835 C CA . LYS A 1 102 ? -6.382 43.750 -8.313 1.00 37.41 102 LYS A CA 1
ATOM 836 C C . LYS A 1 102 ? -7.785 44.361 -8.380 1.00 37.41 102 LYS A C 1
ATOM 838 O O . LYS A 1 102 ? -7.938 45.495 -8.834 1.00 37.41 102 LYS A O 1
ATOM 843 N N . ARG A 1 103 ? -8.784 43.645 -7.867 1.00 42.84 103 ARG A N 1
ATOM 844 C CA . ARG A 1 103 ? -10.007 44.251 -7.333 1.00 42.84 103 ARG A CA 1
ATOM 845 C C . ARG A 1 103 ? -10.013 44.038 -5.826 1.00 42.84 103 ARG A C 1
ATOM 847 O O . ARG A 1 103 ? -9.732 42.947 -5.346 1.00 42.84 103 ARG A O 1
ATOM 854 N N . LYS A 1 104 ? -10.242 45.141 -5.126 1.00 41.50 104 LYS A N 1
ATOM 855 C CA . LYS A 1 104 ? -10.329 45.275 -3.676 1.00 41.50 104 LYS A CA 1
ATOM 856 C C . LYS A 1 104 ? -11.730 44.809 -3.261 1.00 41.50 104 LYS A C 1
ATOM 858 O O . LYS A 1 104 ? -12.692 45.306 -3.841 1.00 41.50 104 LYS A O 1
ATOM 863 N N . HIS A 1 105 ? -11.848 43.898 -2.301 1.00 33.69 105 HIS A N 1
ATOM 864 C CA . HIS A 1 105 ? -13.065 43.752 -1.505 1.00 33.69 105 HIS A CA 1
ATOM 865 C C . HIS A 1 105 ? -12.710 43.190 -0.130 1.00 33.69 105 HIS A C 1
ATOM 867 O O . HIS A 1 105 ? -11.851 42.315 -0.025 1.00 33.69 105 HIS A O 1
ATOM 873 N N . GLU A 1 106 ? -13.332 43.773 0.887 1.00 40.25 106 GLU A N 1
ATOM 874 C CA . GLU A 1 106 ? -13.174 43.449 2.297 1.00 40.25 106 GLU A CA 1
ATOM 875 C C . GLU A 1 106 ? -13.947 42.188 2.720 1.00 40.25 106 GLU A C 1
ATOM 877 O O . GLU A 1 106 ? -14.625 41.538 1.924 1.00 40.25 106 GLU A O 1
ATOM 882 N N . ASP A 1 107 ? -13.734 41.909 4.000 1.00 38.12 107 ASP A N 1
ATOM 883 C CA . ASP A 1 107 ? -13.915 40.768 4.884 1.00 38.12 107 ASP A CA 1
ATOM 884 C C . ASP A 1 107 ? -15.180 39.890 4.827 1.00 38.12 107 ASP A C 1
ATOM 886 O O . ASP A 1 107 ? -16.263 40.291 4.403 1.00 38.12 107 ASP A O 1
ATOM 890 N N . SER A 1 108 ? -15.009 38.723 5.464 1.00 44.81 108 SER A N 1
ATOM 891 C CA . SER A 1 108 ? -16.005 37.783 6.004 1.00 44.81 108 SER A CA 1
ATOM 892 C C . SER A 1 108 ? -16.816 36.921 5.020 1.00 44.81 108 SER A C 1
ATOM 894 O O . SER A 1 108 ? -17.752 37.381 4.379 1.00 44.81 108 SER A O 1
ATOM 896 N N . ASN A 1 109 ? -16.498 35.620 4.953 1.00 38.38 109 ASN A N 1
ATOM 897 C CA . ASN A 1 109 ? -17.388 34.527 5.385 1.00 38.38 109 ASN A CA 1
ATOM 898 C C . ASN A 1 109 ? -16.698 33.163 5.167 1.00 38.38 109 ASN A C 1
ATOM 900 O O . ASN A 1 109 ? -16.009 32.946 4.171 1.00 38.38 109 ASN A O 1
ATOM 904 N N . LEU A 1 110 ? -16.890 32.247 6.114 1.00 51.81 110 LEU A N 1
ATOM 905 C CA . LEU A 1 110 ? -16.392 30.873 6.109 1.00 51.81 110 LEU A CA 1
ATOM 906 C C . LEU A 1 110 ? -16.865 30.142 4.844 1.00 51.81 110 LEU A C 1
ATOM 908 O O . LEU A 1 110 ? -18.053 29.866 4.692 1.00 51.81 110 LEU A O 1
ATOM 912 N N . GLN A 1 111 ? -15.940 29.792 3.950 1.00 43.88 111 GLN A N 1
ATOM 913 C CA . GLN A 1 111 ? -16.245 28.961 2.790 1.00 43.88 111 GLN A CA 1
ATOM 914 C C . GLN A 1 111 ? -15.328 27.740 2.770 1.00 43.88 111 GLN A C 1
ATOM 916 O O . GLN A 1 111 ? -14.133 27.820 2.491 1.00 43.88 111 GLN A O 1
ATOM 921 N N . VAL A 1 112 ? -15.934 26.599 3.093 1.00 51.16 112 VAL A N 1
ATOM 922 C CA . VAL A 1 112 ? -15.401 25.251 2.884 1.00 51.16 112 VAL A CA 1
ATOM 923 C C . VAL A 1 112 ? -14.879 25.149 1.442 1.00 51.16 112 VAL A C 1
ATOM 925 O O . VAL A 1 112 ? -15.630 25.464 0.512 1.00 51.16 112 VAL A O 1
ATOM 928 N N . PRO A 1 113 ? -13.621 24.733 1.208 1.00 43.72 113 PRO A N 1
ATOM 929 C CA . PRO A 1 113 ? -13.103 24.627 -0.145 1.00 43.72 113 PRO A CA 1
ATOM 930 C C . PRO A 1 113 ? -13.811 23.482 -0.876 1.00 43.72 113 PRO A C 1
ATOM 932 O O . PRO A 1 113 ? -13.708 22.315 -0.502 1.00 43.72 113 PRO A O 1
ATOM 935 N N . SER A 1 114 ? -14.541 23.846 -1.933 1.00 47.06 114 SER A N 1
ATOM 936 C CA . SER A 1 114 ? -15.195 22.943 -2.881 1.00 47.06 114 SER A CA 1
ATOM 937 C C . SER A 1 114 ? -14.210 21.894 -3.395 1.00 47.06 114 SER A C 1
ATOM 939 O O . SER A 1 114 ? -13.312 22.174 -4.191 1.00 47.06 114 SER A O 1
ATOM 941 N N . CYS A 1 115 ? -14.410 20.670 -2.930 1.00 36.06 115 CYS A N 1
ATOM 942 C CA . CYS A 1 115 ? -13.574 19.522 -3.194 1.00 36.06 115 CYS A CA 1
ATOM 943 C C . CYS A 1 115 ? -14.164 18.672 -4.327 1.00 36.06 115 CYS A C 1
ATOM 945 O O . CYS A 1 115 ? -14.938 17.744 -4.100 1.00 36.06 115 CYS A O 1
ATOM 947 N N . THR A 1 116 ? -13.803 18.970 -5.572 1.00 47.41 116 THR A N 1
ATOM 948 C CA . THR A 1 116 ? -14.245 18.150 -6.715 1.00 47.41 116 THR A CA 1
ATOM 949 C C . THR A 1 116 ? -13.209 17.078 -7.085 1.00 47.41 116 THR A C 1
ATOM 951 O O . THR A 1 116 ? -13.575 16.018 -7.592 1.00 47.41 116 THR A O 1
ATOM 954 N N . SER A 1 117 ? -11.927 17.291 -6.758 1.00 58.00 117 SER A N 1
ATOM 955 C CA . SER A 1 117 ? -10.796 16.411 -7.107 1.00 58.00 117 SER A CA 1
ATOM 956 C C . SER A 1 117 ? -10.488 15.288 -6.105 1.00 58.00 117 SER A C 1
ATOM 958 O O . SER A 1 117 ? -9.837 14.320 -6.487 1.00 58.00 117 SER A O 1
ATOM 960 N N 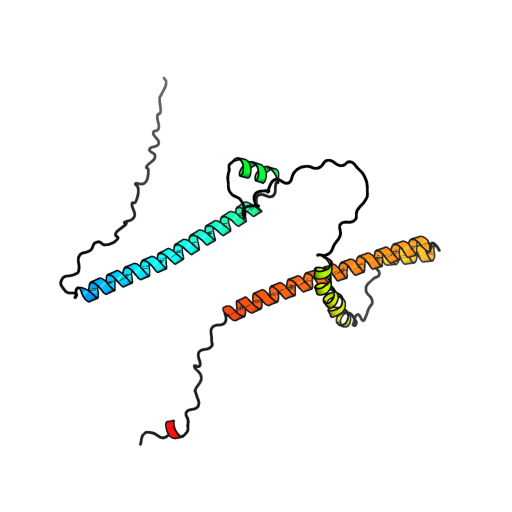. GLN A 1 118 ? -10.949 15.346 -4.849 1.00 56.03 118 GLN A N 1
ATOM 961 C CA . GLN A 1 118 ? -10.778 14.203 -3.926 1.00 56.03 118 GLN A CA 1
ATOM 962 C C . GLN A 1 118 ? -11.875 13.147 -4.140 1.00 56.03 118 GLN A C 1
ATOM 964 O O . GLN A 1 118 ? -11.654 11.967 -3.874 1.00 56.03 118 GLN A O 1
ATOM 969 N N . SER A 1 119 ? -13.029 13.531 -4.708 1.00 60.00 119 SER A N 1
ATOM 970 C CA . SER A 1 119 ? -14.125 12.595 -5.002 1.00 60.00 119 SER A CA 1
ATOM 971 C C . SER A 1 119 ? -13.703 11.475 -5.958 1.00 60.00 119 SER A C 1
ATOM 973 O O . SER A 1 119 ? -14.144 10.338 -5.812 1.00 60.00 119 SER A O 1
ATOM 975 N N . CYS A 1 120 ? -12.828 11.766 -6.927 1.00 57.16 120 CYS A N 1
ATOM 976 C CA . CYS A 1 120 ? -12.307 10.765 -7.853 1.00 57.16 120 CYS A CA 1
ATOM 977 C C . CYS A 1 120 ? -11.223 9.883 -7.224 1.00 57.16 120 CYS A C 1
ATOM 979 O O . CYS A 1 120 ? -11.153 8.711 -7.571 1.00 57.16 120 CYS A O 1
ATOM 981 N N . GLN A 1 121 ? -10.448 10.388 -6.260 1.00 73.12 121 GLN A N 1
ATOM 982 C CA . GLN A 1 121 ? -9.443 9.585 -5.554 1.00 73.12 121 GLN A CA 1
ATOM 983 C C . GLN A 1 121 ? -10.080 8.543 -4.626 1.00 73.12 121 GLN A C 1
ATOM 985 O O . GLN A 1 121 ? -9.586 7.419 -4.550 1.00 73.12 121 GLN A O 1
ATOM 990 N N . LEU A 1 122 ? -11.198 8.882 -3.973 1.00 80.19 122 LEU A N 1
ATOM 991 C CA . LEU A 1 122 ? -11.917 7.960 -3.088 1.00 80.19 122 LEU A CA 1
ATOM 992 C C . LEU A 1 122 ? -12.576 6.796 -3.847 1.00 80.19 122 LEU A C 1
ATOM 994 O O . LEU A 1 122 ? -12.615 5.686 -3.323 1.00 80.19 122 LEU A O 1
ATOM 998 N N . LYS A 1 123 ? -13.022 7.003 -5.097 1.00 87.19 123 LYS A N 1
ATOM 999 C CA . LYS A 1 123 ? -13.653 5.950 -5.925 1.00 87.19 123 LYS A CA 1
ATOM 1000 C C . LYS A 1 123 ? -12.753 4.732 -6.142 1.00 87.19 123 LYS A C 1
ATOM 1002 O O . LYS A 1 123 ? -13.258 3.617 -6.170 1.00 87.19 123 LYS A O 1
ATOM 1007 N N . ASP A 1 124 ? -11.442 4.940 -6.253 1.00 88.06 124 ASP A N 1
ATOM 1008 C CA . ASP A 1 124 ? -10.472 3.851 -6.434 1.00 88.06 124 ASP A CA 1
ATOM 1009 C C . ASP A 1 124 ? -10.163 3.103 -5.128 1.00 88.06 124 ASP A C 1
ATOM 1011 O O . ASP A 1 124 ? -9.699 1.966 -5.160 1.00 88.06 124 ASP A O 1
ATOM 1015 N N . ILE A 1 125 ? -10.366 3.757 -3.980 1.00 90.19 125 ILE A N 1
ATOM 1016 C CA . ILE A 1 125 ? -10.004 3.242 -2.651 1.00 90.19 125 ILE A CA 1
ATOM 1017 C C . ILE A 1 125 ? -11.159 2.434 -2.057 1.00 90.19 125 ILE A C 1
ATOM 1019 O O . ILE A 1 125 ? -10.920 1.416 -1.413 1.00 90.19 125 ILE A O 1
ATOM 1023 N N . VAL A 1 126 ? -12.410 2.839 -2.306 1.00 91.62 126 VAL A N 1
ATOM 1024 C CA . VAL A 1 126 ? -13.603 2.165 -1.767 1.00 91.62 126 VAL A CA 1
ATOM 1025 C C . VAL A 1 126 ? -13.626 0.652 -2.045 1.00 91.62 126 VAL A C 1
ATOM 1027 O O . VAL A 1 126 ? -13.866 -0.102 -1.103 1.00 91.62 126 VAL A O 1
ATOM 1030 N N . PRO A 1 127 ? -13.312 0.163 -3.263 1.00 91.62 127 PRO A N 1
ATOM 1031 C CA . PRO A 1 127 ? -13.261 -1.273 -3.534 1.00 91.62 127 PRO A CA 1
ATOM 1032 C C . PRO A 1 127 ? -12.187 -2.027 -2.742 1.00 91.62 127 PRO A C 1
ATOM 1034 O O . PRO A 1 127 ? -12.302 -3.235 -2.594 1.00 91.62 127 PRO A O 1
ATOM 1037 N N . LEU A 1 128 ? -11.142 -1.341 -2.262 1.00 91.38 128 LEU A N 1
ATOM 1038 C CA . LEU A 1 128 ? -10.022 -1.936 -1.527 1.00 91.38 128 LEU A CA 1
ATOM 1039 C C . LEU A 1 128 ? -10.294 -2.058 -0.019 1.00 91.38 128 LEU A C 1
ATOM 1041 O O . LEU A 1 128 ? -9.603 -2.823 0.647 1.00 91.38 128 LEU A O 1
ATOM 1045 N N . LEU A 1 129 ? -11.302 -1.354 0.513 1.00 91.19 129 LEU A N 1
ATOM 1046 C CA . LEU A 1 129 ? -11.650 -1.375 1.942 1.00 91.19 129 LEU A CA 1
ATOM 1047 C C . LEU A 1 129 ? -12.154 -2.745 2.425 1.00 91.19 129 LEU A C 1
ATOM 1049 O O . LEU A 1 129 ? -11.929 -3.086 3.577 1.00 91.19 129 LEU A O 1
ATOM 1053 N N . THR A 1 130 ? -12.826 -3.515 1.564 1.00 86.06 130 THR A N 1
ATOM 1054 C CA . THR A 1 130 ? -13.560 -4.744 1.936 1.00 86.06 130 THR A CA 1
ATOM 1055 C C . THR A 1 130 ? -12.909 -6.036 1.439 1.00 86.06 130 THR A C 1
ATOM 1057 O O . THR A 1 130 ? -13.389 -7.134 1.725 1.00 86.06 130 THR A O 1
ATOM 1060 N N . VAL A 1 131 ? -11.804 -5.944 0.688 1.00 81.81 131 VAL A N 1
ATOM 1061 C CA . VAL A 1 131 ? -11.180 -7.112 0.039 1.00 81.81 131 VAL A CA 1
ATOM 1062 C C . VAL A 1 131 ? -10.700 -8.135 1.067 1.00 81.81 131 VAL A C 1
ATOM 1064 O O . VAL A 1 131 ? -10.817 -9.331 0.820 1.00 81.81 131 VAL A O 1
ATOM 1067 N N . ASN A 1 132 ? -10.212 -7.694 2.228 1.00 82.94 132 ASN A N 1
ATOM 1068 C CA . ASN A 1 132 ? -9.573 -8.570 3.216 1.00 82.94 132 ASN A CA 1
ATOM 1069 C C . ASN A 1 132 ? -10.505 -9.057 4.339 1.00 82.94 132 ASN A C 1
ATOM 1071 O O . ASN A 1 132 ? -10.092 -9.900 5.135 1.00 82.94 132 ASN A O 1
ATOM 1075 N N . ASP A 1 133 ? -11.762 -8.609 4.384 1.00 84.44 133 ASP A N 1
ATOM 1076 C CA . ASP A 1 133 ? -12.693 -8.925 5.483 1.00 84.44 133 ASP A CA 1
ATOM 1077 C C . ASP A 1 133 ? -12.990 -10.431 5.598 1.00 84.44 133 ASP A C 1
ATOM 1079 O O . ASP A 1 133 ? -13.294 -10.953 6.670 1.00 84.44 133 ASP A O 1
ATOM 1083 N N . HIS A 1 134 ? -12.882 -11.166 4.489 1.00 80.50 134 HIS A N 1
ATOM 1084 C CA . HIS A 1 134 ? -13.093 -12.614 4.465 1.00 80.50 134 HIS A CA 1
ATOM 1085 C C . HIS A 1 134 ? -11.917 -13.419 5.042 1.00 80.50 134 HIS A C 1
ATOM 1087 O O . HIS A 1 134 ? -12.115 -14.572 5.410 1.00 80.50 134 HIS A O 1
ATOM 1093 N N . ILE A 1 135 ? -10.720 -12.827 5.135 1.00 82.69 135 ILE A N 1
ATOM 1094 C CA . ILE A 1 135 ? -9.496 -13.490 5.619 1.00 82.69 135 ILE A CA 1
ATOM 1095 C C . ILE A 1 135 ? -9.434 -13.451 7.154 1.00 82.69 135 ILE A C 1
ATOM 1097 O O . ILE A 1 135 ? -8.884 -14.347 7.785 1.00 82.69 135 ILE A O 1
ATOM 1101 N N . GLN A 1 136 ? -10.033 -12.433 7.775 1.00 69.12 136 GLN A N 1
ATOM 1102 C CA . GLN A 1 136 ? -9.959 -12.198 9.222 1.00 69.12 136 GLN A CA 1
ATOM 1103 C C . GLN A 1 136 ? -10.889 -13.095 10.064 1.00 69.12 136 GLN A C 1
ATOM 1105 O O . GLN A 1 136 ? -10.923 -12.961 11.284 1.00 69.12 136 GLN A O 1
ATOM 1110 N N . LYS A 1 137 ? -11.648 -14.009 9.445 1.00 64.81 137 LYS A N 1
ATOM 1111 C CA . LYS A 1 137 ? -12.700 -14.789 10.124 1.00 64.81 137 LYS A CA 1
ATOM 1112 C C . LYS A 1 137 ? -12.186 -15.943 10.994 1.00 64.81 137 LYS A C 1
ATOM 1114 O O . LYS A 1 137 ? -12.903 -16.361 11.897 1.00 64.81 137 LYS A O 1
ATOM 1119 N N . ASP A 1 138 ? -10.945 -16.388 10.808 1.00 62.47 138 ASP A N 1
ATOM 1120 C CA . ASP A 1 138 ? -10.407 -17.574 11.494 1.00 62.47 138 ASP A CA 1
ATOM 1121 C C . ASP A 1 138 ? -9.599 -17.240 12.760 1.00 62.47 138 ASP A C 1
ATOM 1123 O O . ASP A 1 138 ? -8.597 -17.880 13.085 1.00 62.47 138 ASP A O 1
ATOM 1127 N N . LEU A 1 139 ? -10.034 -16.237 13.525 1.00 65.81 139 LEU A N 1
ATOM 1128 C CA . LEU A 1 139 ? -9.486 -16.000 14.857 1.00 65.81 139 LEU A CA 1
ATOM 1129 C C . LEU A 1 139 ? -10.235 -16.880 15.868 1.00 65.81 139 LEU A C 1
ATOM 1131 O O . LEU A 1 139 ? -11.185 -16.445 16.509 1.00 65.81 139 LEU A O 1
ATOM 1135 N N . SER A 1 140 ? -9.777 -18.129 16.043 1.00 76.94 140 SER A N 1
ATOM 1136 C CA . SER A 1 140 ? -10.271 -19.073 17.075 1.00 76.94 140 SER A CA 1
ATOM 1137 C C . SER A 1 140 ? -10.302 -18.476 18.494 1.00 76.94 140 SER A C 1
ATOM 1139 O O . SER A 1 140 ? -10.957 -19.026 19.380 1.00 76.94 140 SER A O 1
ATOM 1141 N N . ARG A 1 141 ? -9.579 -17.377 18.726 1.00 81.88 141 ARG A N 1
ATOM 1142 C CA . ARG A 1 141 ? -9.612 -16.580 19.946 1.00 81.88 141 ARG A CA 1
ATOM 1143 C C . ARG A 1 141 ? -9.758 -15.104 19.561 1.00 81.88 141 ARG A C 1
ATOM 1145 O O . ARG A 1 141 ? -8.985 -14.651 18.715 1.00 81.88 141 ARG A O 1
ATOM 1152 N N . PRO A 1 142 ? -10.677 -14.351 20.188 1.00 81.06 142 PRO A N 1
ATOM 1153 C CA . PRO A 1 142 ? -10.780 -12.920 19.948 1.00 81.06 142 PRO A CA 1
ATOM 1154 C C . PRO A 1 142 ? -9.482 -12.209 20.367 1.00 81.06 142 PRO A C 1
ATOM 1156 O O . PRO A 1 142 ? -8.829 -12.640 21.328 1.00 81.06 142 PRO A O 1
ATOM 1159 N N . PRO A 1 143 ? -9.095 -11.126 19.672 1.00 84.00 143 PRO A N 1
ATOM 1160 C CA . PRO A 1 143 ? -8.018 -10.256 20.123 1.00 84.00 143 PRO A CA 1
ATOM 1161 C C . PRO A 1 143 ? -8.258 -9.781 21.565 1.00 84.00 143 PRO A C 1
ATOM 1163 O O . PRO A 1 143 ? -9.409 -9.644 21.987 1.00 84.00 143 PRO A O 1
ATOM 1166 N N . PRO A 1 144 ? -7.193 -9.538 22.347 1.00 89.12 144 PRO A N 1
ATOM 1167 C CA . PRO A 1 144 ? -7.353 -8.922 23.656 1.00 89.12 144 PRO A CA 1
ATOM 1168 C C . PRO A 1 144 ? -8.000 -7.534 23.506 1.00 89.12 144 PRO A C 1
ATOM 1170 O O . PRO A 1 144 ? -7.675 -6.827 22.549 1.00 89.12 144 PRO A O 1
ATOM 1173 N N . PRO A 1 145 ? -8.869 -7.127 24.449 1.00 90.75 145 PRO A N 1
ATOM 1174 C CA . PRO A 1 145 ? -9.612 -5.882 24.328 1.00 90.75 145 PRO A CA 1
ATOM 1175 C C . PRO A 1 145 ? -8.678 -4.675 24.344 1.00 90.75 145 PRO A C 1
ATOM 1177 O O . PRO A 1 145 ? -7.729 -4.608 25.143 1.00 90.75 145 PRO A O 1
ATOM 1180 N N . THR A 1 146 ? -8.962 -3.709 23.474 1.00 93.38 146 THR A N 1
ATOM 1181 C CA . THR A 1 146 ? -8.182 -2.471 23.392 1.00 93.38 146 THR A CA 1
ATOM 1182 C C . THR A 1 146 ? -8.443 -1.572 24.606 1.00 93.38 146 THR A C 1
ATOM 1184 O O . THR A 1 146 ? -9.425 -1.721 25.330 1.00 93.38 146 THR A O 1
ATOM 1187 N N . ALA A 1 147 ? -7.543 -0.622 24.882 1.00 95.38 147 ALA A N 1
ATOM 1188 C CA . ALA A 1 147 ? -7.709 0.286 26.024 1.00 95.38 147 ALA A CA 1
ATOM 1189 C C . ALA A 1 147 ? -8.992 1.137 25.922 1.00 95.38 147 ALA A C 1
ATOM 1191 O O . ALA A 1 147 ? -9.644 1.385 26.931 1.00 95.38 147 ALA A O 1
ATOM 1192 N N . LEU A 1 148 ? -9.370 1.534 24.700 1.00 95.06 148 LEU A N 1
ATOM 1193 C CA . LEU A 1 148 ? -10.605 2.275 24.422 1.00 95.06 148 LEU A CA 1
ATOM 1194 C C . LEU A 1 148 ? -11.852 1.435 24.716 1.00 95.06 148 LEU A C 1
ATOM 1196 O O . LEU A 1 148 ? -12.762 1.937 25.362 1.00 95.06 148 LEU A O 1
ATOM 1200 N N . GLU A 1 149 ? -11.861 0.158 24.329 1.00 95.38 149 GLU A N 1
ATOM 1201 C CA . GLU A 1 149 ? -12.950 -0.774 24.665 1.00 95.38 149 GLU A CA 1
ATOM 1202 C C . GLU A 1 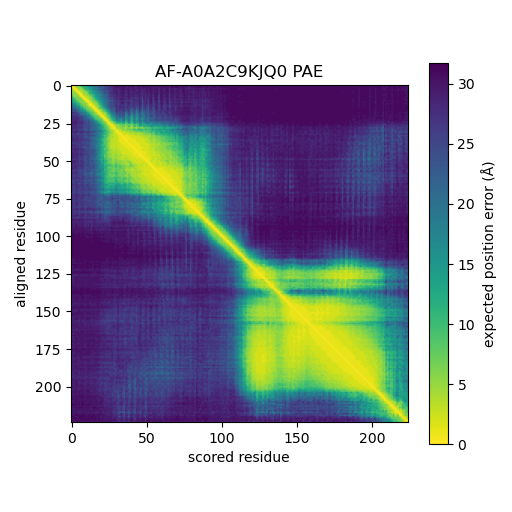149 ? -13.116 -0.936 26.177 1.00 95.38 149 GLU A C 1
ATOM 1204 O O . GLU A 1 149 ? -14.229 -0.858 26.684 1.00 95.38 149 GLU A O 1
ATOM 1209 N N . LYS A 1 150 ? -12.012 -1.065 26.926 1.00 96.88 150 LYS A N 1
ATOM 1210 C CA . LYS A 1 150 ? -12.078 -1.139 28.395 1.00 96.88 150 LYS A CA 1
ATOM 1211 C C . LYS A 1 150 ? -12.681 0.122 29.009 1.00 96.88 150 LYS A C 1
ATOM 1213 O O . LYS A 1 150 ? -13.481 0.018 29.928 1.00 96.88 150 LYS A O 1
ATOM 1218 N N . HIS A 1 151 ? -12.326 1.300 28.494 1.00 97.19 151 HIS A N 1
ATOM 1219 C CA . HIS A 1 151 ? -12.909 2.556 28.966 1.00 97.19 151 HIS A CA 1
ATOM 1220 C C . HIS A 1 151 ? -14.400 2.669 28.628 1.00 97.19 151 HIS A C 1
ATOM 1222 O O . HIS A 1 151 ? -15.157 3.196 29.439 1.00 97.19 151 HIS A O 1
ATOM 1228 N N . ILE A 1 152 ? -14.828 2.162 27.466 1.00 97.56 152 ILE A N 1
ATOM 1229 C CA . ILE A 1 152 ? -16.251 2.061 27.114 1.00 97.56 152 ILE A CA 1
ATOM 1230 C C . ILE A 1 152 ? -16.966 1.159 28.132 1.00 97.56 152 ILE A C 1
ATOM 1232 O O . ILE A 1 152 ? -17.975 1.570 28.702 1.00 97.56 152 ILE A O 1
ATOM 1236 N N . ASP A 1 153 ? -16.411 -0.018 28.434 1.00 97.19 153 ASP A N 1
ATOM 1237 C CA . ASP A 1 153 ? -16.979 -0.932 29.430 1.00 97.19 153 ASP A CA 1
ATOM 1238 C C . ASP A 1 153 ? -17.043 -0.303 30.831 1.00 97.19 153 ASP A C 1
ATOM 1240 O O . ASP A 1 153 ? -18.030 -0.476 31.547 1.00 97.19 153 ASP A O 1
ATOM 1244 N N . ASP A 1 154 ? -16.001 0.425 31.239 1.00 97.81 154 ASP A N 1
ATOM 1245 C CA . ASP A 1 154 ? -15.948 1.113 32.530 1.00 97.81 154 ASP A CA 1
ATOM 1246 C C . ASP A 1 154 ? -17.011 2.223 32.615 1.00 97.81 154 ASP A C 1
ATOM 1248 O O . ASP A 1 154 ? -17.725 2.302 33.616 1.00 97.81 154 ASP A O 1
ATOM 1252 N N . ALA A 1 155 ? -17.184 3.025 31.557 1.00 97.69 155 ALA A N 1
ATOM 1253 C CA . ALA A 1 155 ? -18.224 4.054 31.477 1.00 97.69 155 ALA A CA 1
ATOM 1254 C C . ALA A 1 155 ? -19.638 3.452 31.561 1.00 97.69 155 ALA A C 1
ATOM 1256 O O . ALA A 1 155 ? -20.484 3.948 32.308 1.00 97.69 155 ALA A O 1
ATOM 1257 N N . ILE A 1 156 ? -19.869 2.320 30.885 1.00 97.88 156 ILE A N 1
ATOM 1258 C CA . ILE A 1 156 ? -21.135 1.577 30.960 1.00 97.88 156 ILE A CA 1
ATOM 1259 C C . ILE A 1 156 ? -21.379 1.054 32.382 1.00 97.88 156 ILE A C 1
ATOM 1261 O O . ILE A 1 156 ? -22.489 1.189 32.897 1.00 97.88 156 ILE A O 1
ATOM 1265 N N . ARG A 1 157 ? -20.357 0.495 33.049 1.00 97.94 157 ARG A N 1
ATOM 1266 C CA . ARG A 1 157 ? -20.477 0.023 34.444 1.00 97.94 157 ARG A CA 1
ATOM 1267 C C . ARG A 1 157 ? -20.782 1.155 35.421 1.00 97.94 157 ARG A C 1
ATOM 1269 O O . ARG A 1 157 ? -21.504 0.930 36.389 1.00 97.94 157 ARG A O 1
ATOM 1276 N N . LEU A 1 158 ? -20.240 2.347 35.175 1.00 97.00 158 LEU A N 1
ATOM 1277 C CA . LEU A 1 158 ? -20.518 3.552 35.960 1.00 97.00 158 LEU A CA 1
ATOM 1278 C C . LEU A 1 158 ? -21.882 4.186 35.627 1.00 97.00 158 LEU A C 1
ATOM 1280 O O . LEU A 1 158 ? -22.348 5.036 36.383 1.00 97.00 158 LEU A O 1
ATOM 1284 N N . GLY A 1 159 ? -22.538 3.761 34.541 1.00 97.50 159 GLY A N 1
ATOM 1285 C CA . GLY A 1 159 ? -23.835 4.276 34.096 1.00 97.50 159 GLY A CA 1
ATOM 1286 C C . GLY A 1 159 ? -23.761 5.581 33.295 1.00 97.50 159 GLY A C 1
ATOM 1287 O O . GLY A 1 159 ? -24.796 6.200 33.052 1.00 97.50 159 GLY A O 1
ATOM 1288 N N . ASP A 1 160 ? -22.568 6.004 32.873 1.00 97.38 160 ASP A N 1
ATOM 1289 C CA . ASP A 1 160 ? -22.377 7.207 32.064 1.00 97.38 160 ASP A CA 1
ATOM 1290 C C . ASP A 1 160 ? -22.452 6.875 30.566 1.00 97.38 160 ASP A C 1
ATOM 1292 O O . ASP A 1 160 ? -21.471 6.547 29.898 1.00 97.38 160 ASP A O 1
ATOM 1296 N N . VAL A 1 161 ? -23.675 6.928 30.039 1.00 97.19 161 VAL A N 1
ATOM 1297 C CA . VAL A 1 161 ? -23.977 6.556 28.649 1.00 97.19 161 VAL A CA 1
ATOM 1298 C C . VAL A 1 161 ? -23.389 7.552 27.647 1.00 97.19 161 VAL A C 1
ATOM 1300 O O . VAL A 1 161 ? -22.970 7.157 26.563 1.00 97.19 161 VAL A O 1
ATOM 1303 N N . GLN A 1 162 ? -23.325 8.836 28.005 1.00 97.75 162 GLN A N 1
ATOM 1304 C CA . GLN A 1 162 ? -22.864 9.895 27.103 1.00 97.75 162 GLN A CA 1
ATOM 1305 C C . GLN A 1 162 ? -21.373 9.745 26.790 1.00 97.75 162 GLN A C 1
ATOM 1307 O O . GLN A 1 162 ? -20.951 9.879 25.640 1.00 97.75 162 GLN A O 1
ATOM 1312 N N . THR A 1 163 ? -20.562 9.432 27.804 1.00 97.56 163 THR A N 1
ATOM 1313 C CA . THR A 1 163 ? -19.129 9.207 27.591 1.00 97.56 163 THR A CA 1
ATOM 1314 C C . THR A 1 163 ? -18.866 7.899 26.857 1.00 97.56 163 THR A C 1
ATOM 1316 O O . THR A 1 163 ? -18.013 7.882 25.969 1.00 97.56 163 THR A O 1
ATOM 1319 N N . ALA A 1 164 ? -19.626 6.838 27.141 1.00 98.12 164 ALA A N 1
ATOM 1320 C CA . ALA A 1 164 ? -19.545 5.586 26.390 1.00 98.12 164 ALA A CA 1
ATOM 1321 C C . ALA A 1 164 ? -19.833 5.788 24.888 1.00 98.12 164 ALA A C 1
ATOM 1323 O O . ALA A 1 164 ? -19.084 5.286 24.050 1.00 98.12 164 ALA A O 1
ATOM 1324 N N . GLU A 1 165 ? -20.860 6.573 24.545 1.00 97.50 165 GLU A N 1
ATOM 1325 C CA . GLU A 1 165 ? -21.201 6.931 23.160 1.00 97.50 165 GLU A CA 1
ATOM 1326 C C . GLU A 1 165 ? -20.060 7.702 22.478 1.00 97.50 165 GLU A C 1
ATOM 1328 O O . GLU A 1 165 ? -19.566 7.279 21.431 1.00 97.50 165 GLU A O 1
ATOM 1333 N N . CYS A 1 166 ? -19.544 8.756 23.123 1.00 97.44 166 CYS A N 1
ATOM 1334 C CA . CYS A 1 166 ? -18.412 9.532 22.602 1.00 97.44 166 CYS A CA 1
ATOM 1335 C C . CYS A 1 166 ? -17.170 8.662 22.338 1.00 97.44 166 CYS A C 1
ATOM 1337 O O . CYS A 1 166 ? -16.473 8.832 21.333 1.00 97.44 166 CYS A O 1
ATOM 1339 N N . LEU A 1 167 ? -16.865 7.736 23.253 1.00 97.69 167 LEU A N 1
ATOM 1340 C CA . LEU A 1 167 ? -15.732 6.822 23.115 1.00 97.69 167 LEU A CA 1
ATOM 1341 C C . LEU A 1 167 ? -15.959 5.795 21.996 1.00 97.69 167 LEU A C 1
ATOM 1343 O O . LEU A 1 167 ? -15.008 5.461 21.286 1.00 97.69 167 LEU A O 1
ATOM 1347 N N . SER A 1 168 ? -17.198 5.337 21.804 1.00 97.31 168 SER A N 1
ATOM 1348 C CA . SER A 1 168 ? -17.584 4.439 20.712 1.00 97.31 168 SER A CA 1
ATOM 1349 C C . SER A 1 168 ? -17.424 5.105 19.341 1.00 97.31 168 SER A C 1
ATOM 1351 O O . SER A 1 168 ? -16.794 4.533 18.450 1.00 97.31 168 SER A O 1
ATOM 1353 N N . ASP A 1 169 ? -17.905 6.339 19.177 1.00 97.50 169 ASP A N 1
ATOM 1354 C CA . ASP A 1 169 ? -17.749 7.098 17.927 1.00 97.50 169 ASP A CA 1
ATOM 1355 C C . ASP A 1 169 ? -16.274 7.351 17.589 1.00 97.50 169 ASP A C 1
ATOM 1357 O O . ASP A 1 169 ? -15.843 7.252 16.431 1.00 97.50 169 ASP A O 1
ATOM 1361 N N . HIS A 1 170 ? -15.465 7.629 18.613 1.00 97.25 170 HIS A N 1
ATOM 1362 C CA . HIS A 1 170 ? -14.023 7.763 18.458 1.00 97.25 170 HIS A CA 1
ATOM 1363 C C . HIS A 1 170 ? -13.377 6.438 18.020 1.00 97.25 170 HIS A C 1
ATOM 1365 O O . HIS A 1 170 ? -12.581 6.435 17.075 1.00 97.25 170 HIS A O 1
ATOM 1371 N N . LEU A 1 171 ? -13.734 5.312 18.648 1.00 96.50 171 LEU A N 1
ATOM 1372 C CA . LEU A 1 171 ? -13.234 3.991 18.260 1.00 96.50 171 LEU A CA 1
ATOM 1373 C C . LEU A 1 171 ? -13.584 3.678 16.796 1.00 96.50 171 LEU A C 1
ATOM 1375 O O . LEU A 1 171 ? -12.693 3.329 16.020 1.00 96.50 171 LEU A O 1
ATOM 1379 N N . ALA A 1 172 ? -14.836 3.909 16.393 1.00 96.62 172 ALA A N 1
ATOM 1380 C CA . ALA A 1 172 ? -15.297 3.703 15.022 1.00 96.62 172 ALA A CA 1
ATOM 1381 C C . ALA A 1 172 ? -14.530 4.572 14.008 1.00 96.62 172 ALA A C 1
ATOM 1383 O O . ALA A 1 172 ? -14.120 4.092 12.947 1.00 96.62 172 ALA A O 1
ATOM 1384 N N . THR A 1 173 ? -14.276 5.840 14.347 1.00 96.44 173 THR A N 1
ATOM 1385 C CA . THR A 1 173 ? -13.491 6.755 13.503 1.00 96.44 173 THR A CA 1
ATOM 1386 C C . THR A 1 173 ? -12.047 6.274 13.347 1.00 96.44 173 THR A C 1
ATOM 1388 O O . THR A 1 173 ? -11.502 6.311 12.239 1.00 96.44 173 THR A O 1
ATOM 1391 N N . ARG A 1 174 ? -11.428 5.782 14.431 1.00 96.31 174 ARG A N 1
ATOM 1392 C CA . ARG A 1 174 ? -10.065 5.230 14.406 1.00 96.31 174 ARG A CA 1
ATOM 1393 C C . ARG A 1 174 ? -9.982 3.999 13.507 1.00 96.31 174 ARG A C 1
ATOM 1395 O O . ARG A 1 174 ? -9.135 3.958 12.617 1.00 96.31 174 ARG A O 1
ATOM 1402 N N . GLU A 1 175 ? -10.877 3.033 13.699 1.00 93.56 175 GLU A N 1
ATOM 1403 C CA . GLU A 1 175 ? -10.905 1.794 12.912 1.00 93.56 175 GLU A CA 1
ATOM 1404 C C . GLU A 1 175 ? -11.173 2.057 11.426 1.00 93.56 175 GLU A C 1
ATOM 1406 O O . GLU A 1 175 ? -10.558 1.439 10.553 1.00 93.56 175 GLU A O 1
ATOM 1411 N N . LEU A 1 176 ? -12.052 3.012 11.109 1.00 94.06 176 LEU A N 1
ATOM 1412 C CA . LEU A 1 176 ? -12.257 3.452 9.732 1.00 94.06 176 LEU A CA 1
ATOM 1413 C C . LEU A 1 176 ? -10.982 4.080 9.149 1.00 94.06 176 LEU A C 1
ATOM 1415 O O . LEU A 1 176 ? -10.625 3.791 8.005 1.00 94.06 176 LEU A O 1
ATOM 1419 N N . GLY A 1 177 ? -10.277 4.904 9.928 1.00 95.00 177 GLY A N 1
ATOM 1420 C CA . GLY A 1 177 ? -8.995 5.491 9.538 1.00 95.00 177 GLY A CA 1
ATOM 1421 C C . GLY A 1 177 ? -7.931 4.437 9.220 1.00 95.00 177 GLY A C 1
ATOM 1422 O O . GLY A 1 177 ? -7.257 4.536 8.194 1.00 95.00 177 GLY A O 1
ATOM 1423 N N . GLU A 1 178 ? -7.830 3.389 10.039 1.00 93.12 178 GLU A N 1
ATOM 1424 C CA . GLU A 1 178 ? -6.931 2.252 9.806 1.00 93.12 178 GLU A CA 1
ATOM 1425 C C . GLU A 1 178 ? -7.277 1.508 8.506 1.00 93.12 178 GLU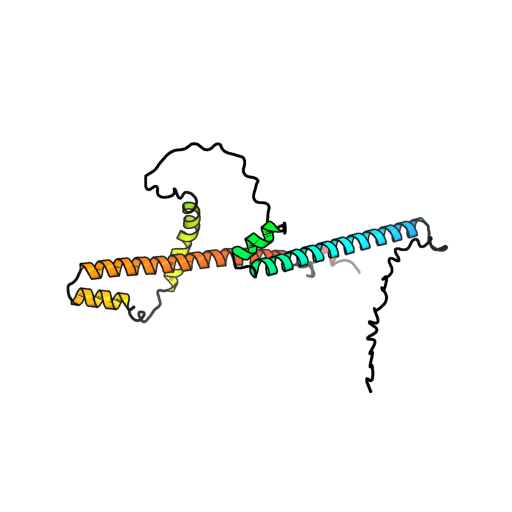 A C 1
ATOM 1427 O O . GLU A 1 178 ? -6.386 1.226 7.698 1.00 93.12 178 GLU A O 1
ATOM 1432 N N . LYS A 1 179 ? -8.568 1.266 8.239 1.00 93.06 179 LYS A N 1
ATOM 1433 C CA . LYS A 1 179 ? -9.027 0.656 6.977 1.00 93.06 179 LYS A CA 1
ATOM 1434 C C . LYS A 1 179 ? -8.675 1.517 5.764 1.00 93.06 179 LYS A C 1
ATOM 1436 O O . LYS A 1 179 ? -8.210 0.992 4.752 1.00 93.06 179 LYS A O 1
ATOM 1441 N N . ILE A 1 180 ? -8.853 2.836 5.859 1.00 94.25 180 ILE A N 1
ATOM 1442 C CA . ILE A 1 180 ? -8.494 3.773 4.785 1.00 94.25 180 ILE A CA 1
ATOM 1443 C C . ILE A 1 180 ? -6.980 3.764 4.544 1.00 94.25 180 ILE A C 1
ATOM 1445 O O . ILE A 1 180 ? -6.552 3.694 3.391 1.00 94.25 180 ILE A O 1
ATOM 1449 N N . ALA A 1 181 ? -6.168 3.794 5.603 1.00 94.81 181 ALA A N 1
ATOM 1450 C CA . ALA A 1 181 ? -4.713 3.736 5.492 1.00 94.81 181 ALA A CA 1
ATOM 1451 C C . ALA A 1 181 ? -4.253 2.439 4.805 1.00 94.81 181 ALA A C 1
ATOM 1453 O O . ALA A 1 181 ? -3.513 2.490 3.820 1.00 94.81 181 ALA A O 1
ATOM 1454 N N . ALA A 1 182 ? -4.778 1.291 5.245 1.00 93.31 182 ALA A N 1
ATOM 1455 C CA . ALA A 1 182 ? -4.495 -0.006 4.637 1.00 93.31 182 ALA A CA 1
ATOM 1456 C C . ALA A 1 182 ? -4.905 -0.059 3.153 1.00 93.31 182 ALA A C 1
ATOM 1458 O O . ALA A 1 182 ? -4.150 -0.553 2.313 1.00 93.31 182 ALA A O 1
ATOM 1459 N N . ALA A 1 183 ? -6.070 0.495 2.801 1.00 93.56 183 ALA A N 1
ATOM 1460 C CA . ALA A 1 183 ? -6.545 0.555 1.421 1.00 93.56 183 ALA A CA 1
ATOM 1461 C C . ALA A 1 183 ? -5.663 1.455 0.531 1.00 93.56 183 ALA A C 1
ATOM 1463 O O . ALA A 1 183 ? -5.389 1.116 -0.624 1.00 93.56 183 ALA A O 1
ATOM 1464 N N . ILE A 1 184 ? -5.169 2.580 1.061 1.00 94.38 184 ILE A N 1
ATOM 1465 C CA . ILE A 1 184 ? -4.217 3.455 0.360 1.00 94.38 184 ILE A CA 1
ATOM 1466 C C . ILE A 1 184 ? -2.896 2.722 0.103 1.00 94.38 184 ILE A C 1
ATOM 1468 O O . ILE A 1 184 ? -2.355 2.799 -1.004 1.00 94.38 184 ILE A O 1
ATOM 1472 N N . ASP A 1 185 ? -2.377 1.993 1.087 1.00 94.50 185 ASP A N 1
ATOM 1473 C CA . ASP A 1 185 ? -1.133 1.241 0.920 1.00 94.50 185 ASP A CA 1
ATOM 1474 C C . ASP A 1 185 ? -1.297 0.074 -0.061 1.00 94.50 185 ASP A C 1
ATOM 1476 O O . ASP A 1 185 ? -0.440 -0.132 -0.925 1.00 94.50 185 ASP A O 1
ATOM 1480 N N . ALA A 1 186 ? -2.447 -0.607 -0.040 1.00 92.94 186 ALA A N 1
ATOM 1481 C CA . ALA A 1 186 ? -2.803 -1.600 -1.049 1.00 92.94 186 ALA A CA 1
ATOM 1482 C C . ALA A 1 186 ? -2.852 -0.993 -2.464 1.00 92.94 186 ALA A C 1
ATOM 1484 O O . ALA A 1 186 ? -2.335 -1.592 -3.412 1.00 92.94 186 ALA A O 1
ATOM 1485 N N . LYS A 1 187 ? -3.405 0.220 -2.622 1.00 94.19 187 LYS A N 1
ATOM 1486 C CA . LYS A 1 187 ? -3.407 0.935 -3.909 1.00 94.19 187 LYS A CA 1
ATOM 1487 C C . LYS A 1 187 ? -1.983 1.187 -4.410 1.00 94.19 187 LYS A C 1
ATOM 1489 O O . LYS A 1 187 ? -1.673 0.829 -5.548 1.00 94.19 187 LYS A O 1
ATOM 1494 N N . LYS A 1 188 ? -1.110 1.746 -3.564 1.00 94.69 188 LYS A N 1
ATOM 1495 C CA . LYS A 1 188 ? 0.302 1.998 -3.912 1.00 94.69 188 LYS A CA 1
ATOM 1496 C C . LYS A 1 188 ? 1.008 0.708 -4.328 1.00 94.69 188 LYS A C 1
ATOM 1498 O O . LYS A 1 188 ? 1.720 0.693 -5.330 1.00 94.69 188 LYS A O 1
ATOM 1503 N N . PHE A 1 189 ? 0.772 -0.382 -3.601 1.00 95.69 189 PHE A N 1
ATOM 1504 C CA . PHE A 1 189 ? 1.341 -1.686 -3.923 1.00 95.69 189 PHE A CA 1
ATOM 1505 C C . PHE A 1 189 ? 0.879 -2.201 -5.294 1.00 95.69 189 PHE A C 1
ATOM 1507 O O . PHE A 1 189 ? 1.692 -2.690 -6.077 1.00 95.69 189 PHE A O 1
ATOM 1514 N N . LEU A 1 190 ? -0.407 -2.060 -5.634 1.00 94.19 190 LEU A N 1
ATOM 1515 C CA . LEU A 1 190 ? -0.925 -2.451 -6.950 1.00 94.19 190 LEU A CA 1
ATOM 1516 C C . LEU A 1 190 ? -0.313 -1.626 -8.088 1.00 94.19 190 LEU A C 1
ATOM 1518 O O . LEU A 1 190 ? -0.033 -2.172 -9.157 1.00 94.19 190 LEU A O 1
ATOM 1522 N N . GLU A 1 191 ? -0.099 -0.329 -7.879 1.00 94.38 191 GLU A N 1
ATOM 1523 C CA . GLU A 1 191 ? 0.571 0.538 -8.853 1.00 94.38 191 GLU A CA 1
ATOM 1524 C C . GLU A 1 191 ? 2.033 0.128 -9.052 1.00 94.38 191 GLU A C 1
ATOM 1526 O O . GLU A 1 191 ? 2.460 -0.079 -10.191 1.00 94.38 191 GLU A O 1
ATOM 1531 N N . GLN A 1 192 ? 2.771 -0.092 -7.962 1.00 96.19 192 GLN A N 1
ATOM 1532 C CA . GLN A 1 192 ? 4.151 -0.583 -8.004 1.00 96.19 192 GLN A CA 1
ATOM 1533 C C . GLN A 1 192 ? 4.242 -1.938 -8.710 1.00 96.19 192 GLN A C 1
ATOM 1535 O O . GLN A 1 192 ? 5.022 -2.097 -9.647 1.00 96.19 192 GLN A O 1
ATOM 1540 N N . LYS A 1 193 ? 3.362 -2.883 -8.362 1.00 97.19 193 LYS A N 1
ATOM 1541 C CA . LYS A 1 193 ? 3.305 -4.203 -8.997 1.00 97.19 193 LYS A CA 1
ATOM 1542 C C . LYS A 1 193 ? 3.064 -4.109 -10.505 1.00 97.19 193 LYS A C 1
ATOM 1544 O O . LYS A 1 193 ? 3.700 -4.831 -11.269 1.00 97.19 193 LYS A O 1
ATOM 1549 N N . LYS A 1 194 ? 2.180 -3.214 -10.965 1.00 96.06 194 LYS A N 1
ATOM 1550 C CA . LYS A 1 194 ? 1.948 -2.986 -12.404 1.00 96.06 194 LYS A CA 1
ATOM 1551 C C . LYS A 1 194 ? 3.197 -2.443 -13.103 1.00 96.06 194 LYS A C 1
ATOM 1553 O O . LYS A 1 194 ? 3.510 -2.891 -14.209 1.00 96.06 194 LYS A O 1
ATOM 1558 N N . VAL A 1 195 ? 3.903 -1.504 -12.471 1.00 96.44 195 VAL A N 1
ATOM 1559 C CA . VAL A 1 195 ? 5.165 -0.951 -12.987 1.00 96.44 195 VAL A CA 1
ATOM 1560 C C . VAL A 1 195 ? 6.225 -2.047 -13.081 1.00 96.44 195 VAL A C 1
ATOM 1562 O O . VAL A 1 195 ? 6.814 -2.238 -14.145 1.00 96.44 195 VAL A O 1
ATOM 1565 N N . ASP A 1 196 ? 6.407 -2.830 -12.022 1.00 94.75 196 ASP A N 1
ATOM 1566 C CA . ASP A 1 196 ? 7.375 -3.924 -11.986 1.00 94.75 196 ASP A CA 1
ATOM 1567 C C . ASP A 1 196 ? 7.049 -5.010 -13.010 1.00 94.75 196 ASP A C 1
ATOM 1569 O O . ASP A 1 196 ? 7.932 -5.468 -13.736 1.00 94.75 196 ASP A O 1
ATOM 1573 N N . GLU A 1 197 ? 5.778 -5.386 -13.160 1.00 95.25 197 GLU A N 1
ATOM 1574 C CA . GLU A 1 197 ? 5.355 -6.315 -14.205 1.00 95.25 197 GLU A CA 1
ATOM 1575 C C . GLU A 1 197 ? 5.646 -5.778 -15.611 1.00 95.25 197 GLU A C 1
ATOM 1577 O O . GLU A 1 197 ? 6.060 -6.551 -16.478 1.00 95.25 197 GLU A O 1
ATOM 1582 N N . ALA A 1 198 ? 5.458 -4.479 -15.861 1.00 93.50 198 ALA A N 1
ATOM 1583 C CA . ALA A 1 198 ? 5.785 -3.852 -17.141 1.00 93.50 198 ALA A CA 1
ATOM 1584 C C . ALA A 1 198 ? 7.301 -3.838 -17.398 1.00 93.50 198 ALA A C 1
ATOM 1586 O O . ALA A 1 198 ? 7.742 -4.164 -18.504 1.00 93.50 198 ALA A O 1
ATOM 1587 N N . LEU A 1 199 ? 8.104 -3.548 -16.371 1.00 92.62 199 LEU A N 1
ATOM 1588 C CA . LEU A 1 199 ? 9.564 -3.634 -16.433 1.00 92.62 199 LEU A CA 1
ATOM 1589 C C . LEU A 1 199 ? 10.032 -5.072 -16.672 1.00 92.62 199 LEU A C 1
ATOM 1591 O O . LEU A 1 199 ? 10.928 -5.312 -17.475 1.00 92.62 199 LEU A O 1
ATOM 1595 N N . MET A 1 200 ? 9.420 -6.054 -16.018 1.00 89.44 200 MET A N 1
ATOM 1596 C CA . MET A 1 200 ? 9.748 -7.461 -16.233 1.00 89.44 200 MET A CA 1
ATOM 1597 C C . MET A 1 200 ? 9.312 -7.925 -17.624 1.00 89.44 200 MET A C 1
ATOM 1599 O O . MET A 1 200 ? 10.049 -8.661 -18.273 1.00 89.44 200 MET A O 1
ATOM 1603 N N . LYS A 1 201 ? 8.157 -7.476 -18.131 1.00 88.31 201 LYS A N 1
ATOM 1604 C CA . LYS A 1 201 ? 7.706 -7.748 -19.507 1.00 88.31 201 LYS A CA 1
ATOM 1605 C C . LYS A 1 201 ? 8.641 -7.132 -20.552 1.00 88.31 201 LYS A C 1
ATOM 1607 O O . LYS A 1 201 ? 8.931 -7.804 -21.535 1.00 88.31 201 LYS A O 1
ATOM 1612 N N . SER A 1 202 ? 9.159 -5.922 -20.334 1.00 82.56 202 SER A N 1
ATOM 1613 C CA . SER A 1 202 ? 10.119 -5.292 -21.255 1.00 82.56 202 SER A CA 1
ATOM 1614 C C . SER A 1 202 ? 11.517 -5.920 -21.187 1.00 82.56 202 SER A C 1
ATOM 1616 O O . SER A 1 202 ? 12.191 -6.032 -22.209 1.00 82.56 202 SER A O 1
ATOM 1618 N N . LYS A 1 203 ? 11.937 -6.398 -20.007 1.00 87.06 203 LYS A N 1
ATOM 1619 C CA . LYS A 1 203 ? 13.192 -7.150 -19.815 1.00 87.06 203 LYS A CA 1
ATOM 1620 C C . LYS A 1 203 ? 13.129 -8.581 -20.361 1.00 87.06 203 LYS A C 1
ATOM 1622 O O . LYS A 1 203 ? 14.174 -9.157 -20.673 1.00 87.06 203 LYS A O 1
ATOM 1627 N N . LYS A 1 204 ? 11.937 -9.182 -20.469 1.00 86.00 204 LYS A N 1
ATOM 1628 C CA . LYS A 1 204 ? 11.756 -10.531 -21.027 1.00 86.00 204 LYS A CA 1
ATOM 1629 C C . LYS A 1 204 ? 12.144 -10.530 -22.506 1.00 86.00 204 LYS A C 1
ATOM 1631 O O . LYS A 1 204 ? 11.420 -10.039 -23.367 1.00 86.00 204 LYS A O 1
ATOM 1636 N N . LYS A 1 205 ? 13.296 -11.132 -22.806 1.00 79.25 205 LYS A N 1
ATOM 1637 C CA . LYS A 1 205 ? 13.725 -11.401 -24.182 1.00 79.25 205 LYS A CA 1
ATOM 1638 C C . LYS A 1 205 ? 12.735 -12.369 -24.833 1.00 79.25 205 LYS A C 1
ATOM 1640 O O . LYS A 1 205 ? 12.289 -13.324 -24.192 1.00 79.25 205 LYS A O 1
ATOM 1645 N N . LYS A 1 206 ? 12.409 -12.144 -26.110 1.00 80.44 206 LYS A N 1
ATOM 1646 C CA . LYS A 1 206 ? 11.649 -13.118 -26.905 1.00 80.44 206 LYS A CA 1
ATOM 1647 C C . LYS A 1 206 ? 12.419 -14.438 -26.874 1.00 80.44 206 LYS A C 1
ATOM 1649 O O . LYS A 1 206 ? 13.606 -14.456 -27.195 1.00 80.44 206 LYS A O 1
ATOM 1654 N N . LYS A 1 207 ? 11.769 -15.520 -26.439 1.00 76.31 207 LYS A N 1
ATOM 1655 C CA . LYS A 1 207 ? 12.374 -16.852 -26.505 1.00 76.31 207 LYS A CA 1
ATOM 1656 C C . LYS A 1 207 ? 12.611 -17.152 -27.983 1.00 76.31 207 LYS A C 1
ATOM 1658 O O . LYS A 1 207 ? 11.657 -17.127 -28.757 1.00 76.31 207 LYS A O 1
ATOM 1663 N N . LEU A 1 208 ? 13.868 -17.360 -28.375 1.00 78.00 208 LEU A N 1
ATOM 1664 C CA . LEU A 1 208 ? 14.164 -17.877 -29.708 1.00 78.00 208 LEU A CA 1
ATOM 1665 C C . LEU A 1 208 ? 13.483 -19.249 -29.831 1.00 78.00 208 LEU A C 1
ATOM 1667 O O . LEU A 1 208 ? 13.507 -20.003 -28.855 1.00 78.00 208 LEU A O 1
ATOM 1671 N N . PRO A 1 209 ? 12.882 -19.584 -30.980 1.00 74.62 209 PRO A N 1
ATOM 1672 C CA . PRO A 1 209 ? 12.316 -20.902 -31.220 1.00 74.62 209 PRO A CA 1
ATOM 1673 C C . PRO A 1 209 ? 13.465 -21.888 -31.476 1.00 74.62 209 PRO A C 1
ATOM 1675 O O . PRO A 1 209 ? 13.686 -22.331 -32.590 1.00 74.62 209 PRO A O 1
ATOM 1678 N N . TRP A 1 210 ? 14.250 -22.193 -30.444 1.00 75.94 210 TRP A N 1
ATOM 1679 C CA . TRP A 1 210 ? 15.300 -23.217 -30.492 1.00 75.94 210 TRP A CA 1
ATOM 1680 C C . TRP A 1 210 ? 14.738 -24.634 -30.290 1.00 75.94 210 TRP A C 1
ATOM 1682 O O . TRP A 1 210 ? 15.494 -25.591 -30.154 1.00 75.94 210 TRP A O 1
ATOM 1692 N N . GLY A 1 211 ? 13.411 -24.780 -30.253 1.00 79.69 211 GLY A N 1
ATOM 1693 C CA . GLY A 1 211 ? 12.757 -26.079 -30.246 1.00 79.69 211 GLY A CA 1
ATOM 1694 C C . GLY A 1 211 ? 12.843 -26.756 -31.611 1.00 79.69 211 GLY A C 1
ATOM 1695 O O . GLY A 1 211 ? 12.951 -26.101 -32.644 1.00 79.69 211 GLY A O 1
ATOM 1696 N N . PHE A 1 212 ? 12.766 -28.082 -31.601 1.00 70.50 212 PHE A N 1
ATOM 1697 C CA . PHE A 1 212 ? 12.579 -28.874 -32.807 1.00 70.50 212 PHE A CA 1
ATOM 1698 C C . PHE A 1 212 ? 11.216 -28.525 -33.419 1.00 70.50 212 PHE A C 1
ATOM 1700 O O . PHE A 1 212 ? 10.175 -28.869 -32.859 1.00 70.50 212 PHE A O 1
ATOM 1707 N N . GLU A 1 213 ? 11.219 -27.805 -34.538 1.00 77.31 213 GLU A N 1
ATOM 1708 C CA . GLU A 1 213 ? 10.025 -27.636 -35.360 1.00 77.31 213 GLU A CA 1
ATOM 1709 C C . GLU A 1 213 ? 9.732 -29.001 -36.003 1.00 77.31 213 GLU A C 1
ATOM 1711 O O . GLU A 1 213 ? 10.610 -29.548 -36.679 1.00 77.31 213 GLU A O 1
ATOM 1716 N N . PRO A 1 214 ? 8.572 -29.630 -35.736 1.00 78.19 214 PRO A N 1
ATOM 1717 C CA . PRO A 1 214 ? 8.267 -30.937 -36.294 1.00 78.19 214 PRO A CA 1
ATOM 1718 C C . PRO A 1 214 ? 8.211 -30.824 -37.818 1.00 78.19 214 PRO A C 1
ATOM 1720 O O . PRO A 1 214 ? 7.242 -30.313 -38.380 1.00 78.19 214 PRO A O 1
ATOM 1723 N N . LYS A 1 215 ? 9.274 -31.300 -38.474 1.00 79.56 215 LYS A N 1
ATOM 1724 C CA . LYS A 1 215 ? 9.360 -31.368 -39.933 1.00 79.56 215 LYS A CA 1
ATOM 1725 C C . LYS A 1 215 ? 8.163 -32.123 -40.485 1.00 79.56 215 LYS A C 1
ATOM 1727 O O . LYS A 1 215 ? 7.781 -33.179 -39.971 1.00 79.56 215 LYS A O 1
ATOM 1732 N N . GLN A 1 216 ? 7.594 -31.599 -41.561 1.00 78.25 216 GLN A N 1
ATOM 1733 C CA . GLN A 1 216 ? 6.504 -32.278 -42.246 1.00 78.25 216 GLN A CA 1
ATOM 1734 C C . GLN A 1 216 ? 7.010 -33.592 -42.868 1.00 78.25 216 GLN A C 1
ATOM 1736 O O . GLN A 1 216 ? 8.190 -33.739 -43.198 1.00 78.25 216 GLN A O 1
ATOM 1741 N N . ARG A 1 217 ? 6.122 -34.583 -43.039 1.00 68.06 217 ARG A N 1
ATOM 1742 C CA . ARG A 1 217 ? 6.487 -35.931 -43.539 1.00 68.06 217 ARG A CA 1
ATOM 1743 C C . ARG A 1 217 ? 7.211 -35.919 -44.895 1.00 68.06 217 ARG A C 1
ATOM 1745 O O . ARG A 1 217 ? 7.989 -36.826 -45.173 1.00 68.06 217 ARG A O 1
ATOM 1752 N N . TRP A 1 218 ? 6.958 -34.914 -45.733 1.00 77.50 218 TRP A N 1
ATOM 1753 C CA . TRP A 1 218 ? 7.614 -34.744 -47.033 1.00 77.50 218 TRP A CA 1
ATOM 1754 C C . TRP A 1 218 ? 9.026 -34.134 -46.929 1.00 77.50 218 TRP A C 1
ATOM 1756 O O . TRP A 1 218 ? 9.823 -34.312 -47.839 1.00 77.50 218 TRP A O 1
ATOM 1766 N N . GLU A 1 219 ? 9.374 -33.493 -45.809 1.00 76.75 219 GLU A N 1
ATOM 1767 C CA . GLU A 1 219 ? 10.707 -32.920 -45.539 1.00 76.75 219 GLU A CA 1
ATOM 1768 C C . GLU A 1 219 ? 11.667 -33.927 -44.886 1.00 76.75 219 GLU A C 1
ATOM 1770 O O . GLU A 1 219 ? 12.883 -33.751 -44.908 1.00 76.75 219 GLU A O 1
ATOM 1775 N N . THR A 1 220 ? 11.131 -34.982 -44.265 1.00 67.19 220 THR A N 1
ATOM 1776 C CA . THR A 1 220 ? 11.908 -36.058 -43.619 1.00 67.19 220 THR A CA 1
ATOM 1777 C C . THR A 1 220 ? 12.209 -37.225 -44.555 1.00 67.19 220 THR A C 1
ATOM 1779 O O . THR A 1 220 ? 13.045 -38.067 -44.235 1.00 67.19 220 THR A O 1
ATOM 1782 N N . LYS A 1 221 ? 11.564 -37.274 -45.725 1.00 71.50 221 LYS A N 1
ATOM 1783 C CA . LYS A 1 221 ? 11.749 -38.326 -46.726 1.00 71.50 221 LYS A CA 1
ATOM 1784 C C . LYS A 1 221 ? 12.504 -37.772 -47.935 1.00 71.50 221 LYS A C 1
ATOM 1786 O O . LYS A 1 221 ? 11.923 -37.562 -48.991 1.00 71.50 221 LYS A O 1
ATOM 1791 N N . GLY A 1 222 ? 13.799 -37.521 -47.761 1.00 69.94 222 GLY A N 1
ATOM 1792 C CA 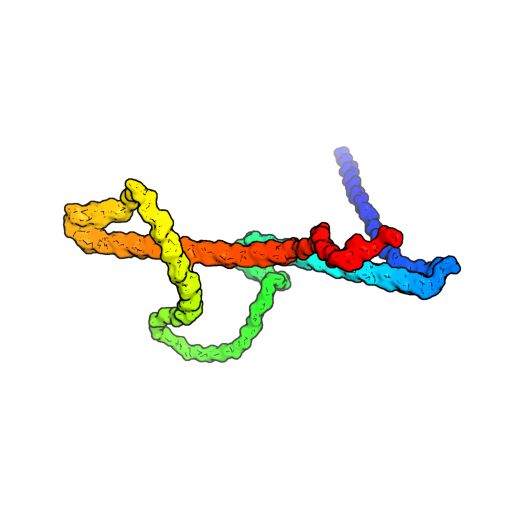. GLY A 1 222 ? 14.657 -37.002 -48.826 1.00 69.94 222 GLY A CA 1
ATOM 1793 C C . GLY A 1 222 ? 16.141 -37.227 -48.561 1.00 69.94 222 GLY A C 1
ATOM 1794 O O . GLY A 1 222 ? 16.825 -36.295 -48.158 1.00 69.94 222 GLY A O 1
ATOM 1795 N N . ASN A 1 223 ? 16.592 -38.474 -48.720 1.00 57.19 223 ASN A N 1
ATOM 1796 C CA . ASN A 1 223 ? 17.850 -38.882 -49.371 1.00 57.19 223 ASN A CA 1
ATOM 1797 C C . ASN A 1 223 ? 18.015 -40.406 -49.198 1.00 57.19 223 ASN A C 1
ATOM 1799 O O . ASN A 1 223 ? 18.470 -40.872 -48.154 1.00 57.19 223 ASN A O 1
ATOM 1803 N N . MET A 1 224 ? 17.615 -41.166 -50.218 1.00 56.41 224 MET A N 1
ATOM 1804 C CA . MET A 1 224 ? 18.272 -42.419 -50.602 1.00 56.41 224 MET A CA 1
ATOM 1805 C C . MET A 1 224 ? 18.776 -42.233 -52.024 1.00 56.41 224 MET A C 1
ATOM 1807 O O . MET A 1 224 ? 18.016 -41.614 -52.804 1.00 56.41 224 MET A O 1
#

Radius of gyration: 37.0 Å; Cα contacts (8 Å, |Δi|>4): 40; chains: 1; bounding box: 96×88×89 Å

Organism: Biomphalaria glabrata (NCBI:txid6526)

Foldseek 3Di:
DDDDDDDDDDPPDPDPPPPDPPPDPDPDDPPDDPVVVVVVVVVVVVVVVVVVVVVVVVVVVVVVVVLVVVVVVPPDPVVVVVCVVVVNDDDDDDDDDDDDDDDDDDDDDDDDPDDPPVVVVVVQLVVLLCPCVVVPPPPPDDDDDDPLRVVLVVCVVVVNVVVNVVSVVVVVVVVVVVSSVNSVVVVVVVVVVVVVVVVVVVVDDDPDCPDPDPDDPVRVPDDD

Secondary structure (DSSP, 8-state):
-------------------------PPPPTTS-HHHHHHHHHHHHHHHHHHHHHHHHHHHHHHHHHHHHHHHH---HHHHHHHHHTT---SSPPPP---PPP-------------SSHHHHHHHHGGGSSTTTTTTT--SSPPPPPHHHHHHHHHHHHT-HHHHHHHHHHHHHHHHHHHHHHHHHHHHHHHHHHHHHHHHHHHSPPPP--S-----TTTSS---

Mean predicted aligned error: 21.41 Å

Solvent-accessible surface area (backbone atoms only — not comparable to full-atom values): 14510 Å² total; per-residue (Å²): 140,85,85,84,79,86,77,86,77,81,77,83,70,82,73,85,78,79,80,71,87,75,79,72,87,69,76,80,57,92,89,55,57,69,68,61,49,52,52,47,53,52,50,50,51,53,48,51,52,51,52,49,55,51,49,54,51,51,50,53,49,51,52,49,52,53,48,50,54,56,56,67,69,61,74,54,72,66,58,59,55,53,42,55,74,70,70,53,88,74,78,80,83,78,78,82,81,76,88,72,83,89,77,90,79,85,84,88,78,96,69,83,78,86,69,73,73,57,59,64,59,47,64,71,35,60,72,46,57,61,69,60,64,78,72,69,72,79,56,94,60,78,78,81,83,49,73,67,55,52,51,30,53,50,26,52,75,74,65,40,59,68,60,25,50,56,49,48,55,50,50,54,52,50,55,50,50,52,42,50,52,53,17,52,52,51,50,52,50,54,53,50,50,53,51,51,49,51,52,50,57,71,69,52,71,81,78,74,86,81,64,86,73,83,70,53,77,77,74,74,66,79,85,133

InterPro domains:
  IPR037690 Protein FAM204A [PTHR14386] (15-224)